Protein AF-A0A4W3HUD2-F1 (afdb_monomer_lite)

Sequence (203 aa):
MTPRERMRLRKLQSADEKAKKLKQLAEEKYQENHQRMQRLRYQHFEQVSVDVLHECKEQPTPSHMNQSQPVSLQDYQSLLQPEPKAKVNQDRLCMSEPAEHEIPEDPTAAEEYYYEDGFESCSDENVEIEESEEELVCTTFKTYEQDTDVEALVRCMEDVLESDSLDSDTVTAVAPAMPQGATDLNCTMAQTKMKRMRENISA

Secondary structure (DSSP, 8-state):
--HHHHHHHHHHHHHHHHHHHHHHHHHHHHHHHHHHHHHHHHHHHHHHHHHHHHHTTS--S-S-----PPPPTHHHHTTS-----------S-------S-PPPSSHHHHHHHHHHTT--------------TTGGGTSS---TTHHHHHHHHHHHHHHHHHHHHSSSS-----------------THHHHHHHHHHHHTT--

Foldseek 3Di:
DDPVVVVVVVVVVVVVVVVVVVVVVVVVVVVVVVVVVVVVVVVVVVVVVVVVVVVVVPDDDDDDDPPPDDDDPVVVVVVPDDDDDDDDDDDDDPPDDPDPPDQDPDPVSNVVSVVVVPPPPPPPPDPPPPPDVVCVVVVPPPCVCVVVVVVVVVVVVVVVVVVVVPPPDDDDDDDDDDDPDPPPPPCVVVVVVVVVVVVVVVD

Structure (mmCIF, N/CA/C/O backbone):
data_AF-A0A4W3HUD2-F1
#
_entry.id   AF-A0A4W3HUD2-F1
#
loop_
_atom_site.group_PDB
_atom_site.id
_atom_site.type_symbol
_atom_site.label_atom_id
_atom_site.label_alt_id
_atom_site.label_comp_id
_atom_site.label_asym_id
_atom_site.label_entity_id
_atom_site.label_seq_id
_atom_site.pdbx_PDB_ins_code
_atom_site.Cartn_x
_atom_site.Cartn_y
_atom_site.Cartn_z
_atom_site.occupancy
_atom_site.B_iso_or_equiv
_atom_site.auth_seq_id
_atom_site.auth_comp_id
_atom_site.auth_asym_id
_atom_site.auth_atom_id
_atom_site.pdbx_PDB_model_num
ATOM 1 N N . MET A 1 1 ? 30.549 1.106 -21.900 1.00 87.81 1 MET A N 1
ATOM 2 C CA . MET A 1 1 ? 29.092 0.880 -21.938 1.00 87.81 1 MET A CA 1
ATOM 3 C C . MET A 1 1 ? 28.481 1.423 -23.215 1.00 87.81 1 MET A C 1
ATOM 5 O O . MET A 1 1 ? 28.634 2.611 -23.501 1.00 87.81 1 MET A O 1
ATOM 9 N N . THR A 1 2 ? 27.769 0.580 -23.954 1.00 97.88 2 THR A N 1
ATOM 10 C CA . THR A 1 2 ? 27.038 0.949 -25.173 1.00 97.88 2 THR A CA 1
ATOM 11 C C . THR A 1 2 ? 25.749 1.726 -24.849 1.00 97.88 2 THR A C 1
ATOM 13 O O . THR A 1 2 ? 25.234 1.648 -23.729 1.00 97.88 2 THR A O 1
ATOM 16 N N . PRO A 1 3 ? 25.187 2.503 -25.797 1.00 98.44 3 PRO A N 1
ATOM 17 C CA . PRO A 1 3 ? 23.894 3.168 -25.600 1.00 98.44 3 PRO A CA 1
ATOM 18 C C . PRO A 1 3 ? 22.766 2.205 -25.198 1.00 98.44 3 PRO A C 1
ATOM 20 O O . PRO A 1 3 ? 21.959 2.532 -24.326 1.00 98.44 3 PRO A O 1
ATOM 23 N N . ARG A 1 4 ? 22.754 0.998 -25.775 1.00 97.88 4 ARG A N 1
ATOM 24 C CA . ARG A 1 4 ? 21.782 -0.058 -25.468 1.00 97.88 4 ARG A CA 1
ATOM 25 C C . ARG A 1 4 ? 21.929 -0.574 -24.036 1.00 97.88 4 ARG A C 1
ATOM 27 O O . ARG A 1 4 ? 20.930 -0.685 -23.331 1.00 97.88 4 ARG A O 1
ATOM 34 N N . GLU A 1 5 ? 23.157 -0.812 -23.576 1.00 98.44 5 GLU A N 1
ATOM 35 C CA . GLU A 1 5 ? 23.430 -1.191 -22.180 1.00 98.44 5 GLU A CA 1
ATOM 36 C C . GLU A 1 5 ? 22.961 -0.114 -21.197 1.00 98.44 5 GLU A C 1
ATOM 38 O O . GLU A 1 5 ? 22.291 -0.424 -20.214 1.00 98.44 5 GLU A O 1
ATOM 43 N N . ARG A 1 6 ? 23.224 1.167 -21.494 1.00 98.31 6 ARG A N 1
ATOM 44 C CA . ARG A 1 6 ? 22.756 2.284 -20.653 1.00 98.31 6 ARG A CA 1
ATOM 45 C C . ARG A 1 6 ? 21.236 2.362 -20.572 1.00 98.31 6 ARG A C 1
ATOM 47 O O . ARG A 1 6 ? 20.702 2.720 -19.525 1.00 98.31 6 ARG A O 1
ATOM 54 N N . MET A 1 7 ? 20.540 2.086 -21.673 1.00 98.56 7 MET A N 1
ATOM 55 C CA . MET A 1 7 ? 19.078 2.047 -21.686 1.00 98.56 7 MET A CA 1
ATOM 56 C C . MET A 1 7 ? 18.560 0.874 -20.848 1.00 98.56 7 MET A C 1
ATOM 58 O O . MET A 1 7 ? 17.676 1.069 -20.018 1.00 98.56 7 MET A O 1
ATOM 62 N N . ARG A 1 8 ? 19.141 -0.320 -21.022 1.00 98.44 8 ARG A N 1
ATOM 63 C CA . ARG A 1 8 ? 18.768 -1.514 -20.253 1.00 98.44 8 ARG A CA 1
ATOM 64 C C . ARG A 1 8 ? 18.956 -1.296 -18.754 1.00 98.44 8 ARG A C 1
ATOM 66 O O . ARG A 1 8 ? 18.045 -1.597 -17.994 1.00 98.44 8 ARG A O 1
ATOM 73 N N . LEU A 1 9 ? 20.088 -0.726 -18.339 1.00 98.50 9 LEU A N 1
ATOM 74 C CA . LEU A 1 9 ? 20.346 -0.444 -16.926 1.00 98.50 9 LEU A CA 1
ATOM 75 C C . LEU A 1 9 ? 19.359 0.561 -16.337 1.00 98.50 9 LEU A C 1
ATOM 77 O O . LEU A 1 9 ? 18.867 0.328 -15.244 1.00 98.50 9 LEU A O 1
ATOM 81 N N . ARG A 1 10 ? 19.002 1.630 -17.058 1.00 98.56 10 ARG A N 1
ATOM 82 C CA . ARG A 1 10 ? 17.984 2.578 -16.574 1.00 98.56 10 ARG A CA 1
ATOM 83 C C . ARG A 1 10 ? 16.616 1.927 -16.388 1.00 98.56 10 ARG A C 1
ATOM 85 O O . ARG A 1 10 ? 15.950 2.206 -15.394 1.00 98.56 10 ARG A O 1
ATOM 92 N N . LYS A 1 11 ? 16.204 1.062 -17.322 1.00 98.69 11 LYS A N 1
ATOM 93 C CA . LYS A 1 11 ? 14.953 0.297 -17.201 1.00 98.69 11 LYS A CA 1
ATOM 94 C C . LYS A 1 11 ? 14.994 -0.630 -15.988 1.00 98.69 11 LYS A C 1
ATOM 96 O O . LYS A 1 11 ? 14.059 -0.616 -15.197 1.00 98.69 11 LYS A O 1
ATOM 101 N N . LEU A 1 12 ? 16.098 -1.360 -15.824 1.00 98.50 12 LEU A N 1
ATOM 102 C CA . LEU A 1 12 ? 16.312 -2.247 -14.683 1.00 98.50 12 LEU A CA 1
ATOM 103 C C . LEU A 1 12 ? 16.244 -1.477 -13.359 1.00 98.50 12 LEU A C 1
ATOM 105 O O . LEU A 1 12 ? 15.424 -1.799 -12.515 1.00 98.50 12 LEU A O 1
ATOM 109 N N . GLN A 1 13 ? 16.999 -0.385 -13.231 1.00 98.44 13 GLN A N 1
ATOM 110 C CA . GLN A 1 13 ? 16.994 0.458 -12.032 1.00 98.44 13 GLN A CA 1
ATOM 111 C C . GLN A 1 13 ? 15.605 1.028 -11.728 1.00 98.44 13 GLN A C 1
ATOM 113 O O . GLN A 1 13 ? 15.188 1.066 -10.579 1.00 98.44 13 GLN A O 1
ATOM 118 N N . SER A 1 14 ? 14.864 1.451 -12.754 1.00 98.62 14 SER A N 1
ATOM 119 C CA . SER A 1 14 ? 13.505 1.974 -12.566 1.00 98.62 14 SER A CA 1
ATOM 120 C C . SER A 1 14 ? 12.543 0.894 -12.058 1.00 98.62 14 SER A C 1
ATOM 122 O O . SER A 1 14 ? 11.693 1.179 -11.214 1.00 98.62 14 SER A O 1
ATOM 124 N N . ALA A 1 15 ? 12.686 -0.341 -12.546 1.00 98.69 15 ALA A N 1
ATOM 125 C CA . ALA A 1 15 ? 11.923 -1.485 -12.061 1.00 98.69 15 ALA A CA 1
ATOM 126 C C . ALA A 1 15 ? 12.302 -1.840 -10.616 1.00 98.69 15 ALA A C 1
ATOM 128 O O . ALA A 1 15 ? 11.412 -1.986 -9.779 1.00 98.69 15 ALA A O 1
ATOM 129 N N . ASP A 1 16 ? 13.598 -1.889 -10.305 1.00 98.75 16 ASP A N 1
ATOM 130 C CA . ASP A 1 16 ? 14.110 -2.201 -8.968 1.00 98.75 16 ASP A CA 1
ATOM 131 C C . ASP A 1 16 ? 13.632 -1.180 -7.926 1.00 98.75 16 ASP A C 1
ATOM 133 O O . ASP A 1 16 ? 13.146 -1.552 -6.857 1.00 98.75 16 ASP A O 1
ATOM 137 N N . GLU A 1 17 ? 13.687 0.115 -8.248 1.00 98.75 17 GLU A N 1
ATOM 138 C CA . GLU A 1 17 ? 13.194 1.175 -7.363 1.00 98.75 17 GLU A CA 1
ATOM 139 C C . GLU A 1 17 ? 11.676 1.086 -7.153 1.00 98.75 17 GLU A C 1
ATOM 141 O O . GLU A 1 17 ? 11.188 1.265 -6.034 1.00 98.75 17 GLU A O 1
ATOM 146 N N . LYS A 1 18 ? 10.906 0.765 -8.202 1.00 98.69 18 LYS A N 1
ATOM 147 C CA . LYS A 1 18 ? 9.456 0.548 -8.075 1.00 98.69 18 LYS A CA 1
ATO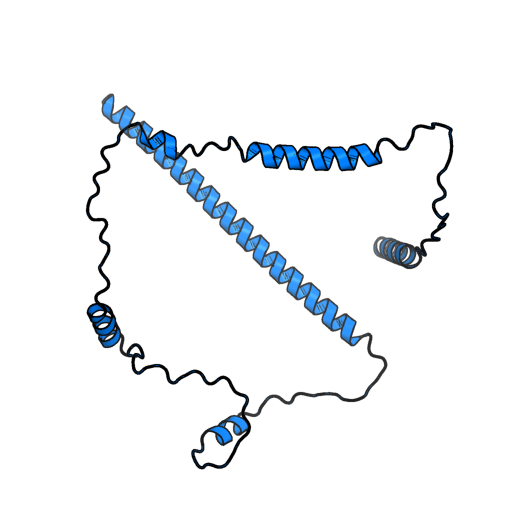M 148 C C . LYS A 1 18 ? 9.157 -0.664 -7.191 1.00 98.69 18 LYS A C 1
ATOM 150 O O . LYS A 1 18 ? 8.327 -0.562 -6.290 1.00 98.69 18 LYS A O 1
ATOM 155 N N . ALA A 1 19 ? 9.855 -1.778 -7.403 1.00 98.75 19 ALA A N 1
ATOM 156 C CA . ALA A 1 19 ? 9.706 -2.989 -6.602 1.00 98.75 19 ALA A CA 1
ATOM 157 C C . ALA A 1 19 ? 10.053 -2.736 -5.129 1.00 98.75 19 ALA A C 1
ATOM 159 O O . ALA A 1 19 ? 9.313 -3.145 -4.235 1.00 98.75 19 ALA A O 1
ATOM 160 N N . LYS A 1 20 ? 11.130 -1.989 -4.862 1.00 98.75 20 LYS A N 1
ATOM 161 C CA . LYS A 1 20 ? 11.534 -1.603 -3.506 1.00 98.75 20 LYS A CA 1
ATOM 162 C C . LYS A 1 20 ? 10.472 -0.755 -2.806 1.00 98.75 20 LYS A C 1
ATOM 164 O O . LYS A 1 20 ? 10.146 -1.037 -1.655 1.00 98.75 20 LYS A O 1
ATOM 169 N N . LYS A 1 21 ? 9.901 0.240 -3.495 1.00 98.75 21 LYS A N 1
ATOM 170 C CA . LYS A 1 21 ? 8.814 1.077 -2.954 1.00 98.75 21 LYS A CA 1
ATOM 171 C C . LYS A 1 21 ? 7.566 0.259 -2.633 1.00 98.75 21 LYS A C 1
ATOM 173 O O . LYS A 1 21 ? 7.007 0.412 -1.554 1.00 98.75 21 LYS A O 1
ATOM 178 N N . LEU A 1 22 ? 7.158 -0.630 -3.540 1.00 98.81 22 LEU A N 1
ATOM 179 C CA . LEU A 1 22 ? 6.004 -1.506 -3.322 1.00 98.81 22 LEU A CA 1
ATOM 180 C C . LEU A 1 22 ? 6.227 -2.452 -2.141 1.00 98.81 22 LEU A C 1
ATOM 182 O O . LEU A 1 22 ? 5.346 -2.589 -1.298 1.00 98.81 22 LEU A O 1
ATOM 186 N N . LYS A 1 23 ? 7.419 -3.046 -2.035 1.00 98.69 23 LYS A N 1
ATOM 187 C CA . LYS A 1 23 ? 7.789 -3.890 -0.895 1.00 98.69 23 LYS A CA 1
ATOM 188 C C . LYS A 1 23 ? 7.709 -3.123 0.425 1.00 98.69 23 LYS A C 1
ATOM 190 O O . LYS A 1 23 ? 7.161 -3.639 1.391 1.00 98.69 23 LYS A O 1
ATOM 195 N N . GLN A 1 24 ? 8.241 -1.902 0.464 1.00 98.75 24 GLN A N 1
ATOM 196 C CA . GLN A 1 24 ? 8.192 -1.065 1.661 1.00 98.75 24 GLN A CA 1
ATOM 197 C C . GLN A 1 24 ? 6.751 -0.714 2.049 1.00 98.75 24 GLN A C 1
ATOM 199 O O . GLN A 1 24 ? 6.397 -0.833 3.216 1.00 98.75 24 GLN A O 1
ATOM 204 N N . LEU A 1 25 ? 5.917 -0.344 1.074 1.00 98.69 25 LEU A N 1
ATOM 205 C CA . LEU A 1 25 ? 4.509 -0.027 1.309 1.00 98.69 25 LEU A CA 1
ATOM 206 C C . LEU A 1 25 ? 3.724 -1.240 1.826 1.00 98.69 25 LEU A C 1
ATOM 208 O O . LEU A 1 25 ? 2.913 -1.105 2.738 1.00 98.69 25 LEU A O 1
ATOM 212 N N . ALA A 1 26 ? 3.967 -2.421 1.255 1.00 98.75 26 ALA A N 1
ATOM 213 C CA . ALA A 1 26 ? 3.330 -3.656 1.695 1.00 98.75 26 ALA A CA 1
ATOM 214 C C . ALA A 1 26 ? 3.691 -3.986 3.151 1.00 98.75 26 ALA A C 1
ATOM 216 O O . ALA A 1 26 ? 2.804 -4.281 3.949 1.00 98.75 26 ALA A O 1
ATOM 217 N N . GLU A 1 27 ? 4.973 -3.874 3.508 1.00 98.69 27 GLU A N 1
ATOM 218 C CA . GLU A 1 27 ? 5.448 -4.091 4.877 1.00 98.69 27 GLU A CA 1
ATOM 219 C C . GLU A 1 27 ? 4.839 -3.074 5.855 1.00 98.69 27 GLU A C 1
ATOM 221 O O . GLU A 1 27 ? 4.318 -3.455 6.900 1.00 98.69 27 GLU A O 1
ATOM 226 N N . GLU A 1 28 ? 4.831 -1.786 5.500 1.00 98.56 28 GLU A N 1
ATOM 227 C CA . GLU A 1 28 ? 4.239 -0.729 6.326 1.00 98.56 28 GLU A CA 1
ATOM 228 C C . GLU A 1 28 ? 2.747 -0.981 6.573 1.00 98.56 28 GLU A C 1
ATOM 230 O O . GLU A 1 28 ? 2.291 -0.949 7.717 1.00 98.56 28 GLU A O 1
ATOM 235 N N . LYS A 1 29 ? 1.987 -1.307 5.521 1.00 98.75 29 LYS A N 1
ATOM 236 C CA . LYS A 1 29 ? 0.550 -1.587 5.634 1.00 98.75 29 LYS A CA 1
ATOM 237 C C . LYS A 1 29 ? 0.261 -2.850 6.428 1.00 98.75 29 LYS A C 1
ATOM 239 O O . LYS A 1 29 ? -0.694 -2.870 7.206 1.00 98.75 2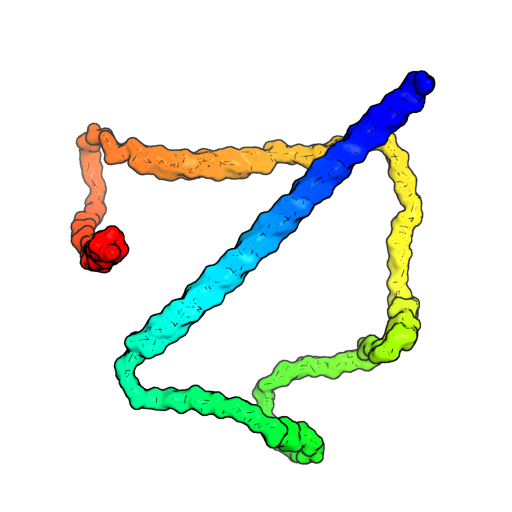9 LYS A O 1
ATOM 244 N N . TYR A 1 30 ? 1.085 -3.880 6.268 1.00 98.69 30 TYR A N 1
ATOM 245 C CA . TYR A 1 30 ? 0.989 -5.091 7.071 1.00 98.69 30 TYR A CA 1
ATOM 246 C C . TYR A 1 30 ? 1.205 -4.787 8.558 1.00 98.69 30 TYR A C 1
ATOM 248 O O . TYR A 1 30 ? 0.377 -5.159 9.391 1.00 98.69 30 TYR A O 1
ATOM 256 N N . GLN A 1 31 ? 2.264 -4.049 8.896 1.00 98.62 31 GLN A N 1
ATOM 257 C CA . GLN A 1 31 ? 2.566 -3.672 10.277 1.00 98.62 31 GLN A CA 1
ATOM 258 C C . GLN A 1 31 ? 1.485 -2.768 10.879 1.00 98.62 31 GLN A C 1
ATOM 260 O O . GLN A 1 31 ? 1.059 -2.995 12.013 1.00 98.62 31 GLN A O 1
ATOM 265 N N . GLU A 1 32 ? 1.002 -1.777 10.127 1.00 98.44 32 GLU A N 1
ATOM 266 C CA . GLU A 1 32 ? -0.090 -0.890 10.539 1.00 98.44 32 GLU A CA 1
ATOM 267 C C . GLU A 1 32 ? -1.360 -1.693 10.850 1.00 98.44 32 GLU A C 1
ATOM 269 O O . GLU A 1 32 ? -1.961 -1.531 11.917 1.00 98.44 32 GLU A O 1
ATOM 274 N N . ASN A 1 33 ? -1.746 -2.602 9.950 1.00 98.31 33 ASN A N 1
ATOM 275 C CA . ASN A 1 33 ? -2.920 -3.451 10.121 1.00 98.31 33 ASN A CA 1
ATOM 276 C C . ASN A 1 33 ? -2.765 -4.393 11.319 1.00 98.31 33 ASN A C 1
ATOM 278 O O . ASN A 1 33 ? -3.661 -4.460 12.161 1.00 98.31 33 ASN A O 1
ATOM 282 N N . HIS A 1 34 ? -1.613 -5.054 11.441 1.00 98.25 34 HIS A N 1
ATOM 283 C CA . HIS A 1 34 ? -1.319 -5.948 12.554 1.00 98.25 34 HIS A CA 1
ATOM 284 C C . HIS A 1 34 ? -1.424 -5.213 13.894 1.00 98.25 34 HIS A C 1
ATOM 286 O O . HIS A 1 34 ? -2.120 -5.670 14.799 1.00 98.25 34 HIS A O 1
ATOM 292 N N . GLN A 1 35 ? -0.813 -4.032 14.015 1.00 98.12 35 GLN A N 1
ATOM 293 C CA . GLN A 1 35 ? -0.914 -3.220 15.228 1.00 98.12 35 GLN A CA 1
ATOM 294 C C . GLN A 1 35 ? -2.345 -2.751 15.494 1.00 98.12 35 GLN A C 1
ATOM 296 O O . GLN A 1 35 ? -2.791 -2.779 16.640 1.00 98.12 35 GLN A O 1
ATOM 301 N N . ARG A 1 36 ? -3.085 -2.327 14.462 1.00 97.75 36 ARG A N 1
ATOM 302 C CA . ARG A 1 36 ? -4.496 -1.940 14.597 1.00 97.75 36 ARG A CA 1
ATOM 303 C C . ARG A 1 36 ? -5.332 -3.106 15.119 1.00 97.75 36 ARG A C 1
ATOM 305 O O . ARG A 1 36 ? -6.101 -2.923 16.057 1.00 97.75 36 ARG A O 1
ATOM 312 N N . MET A 1 37 ? -5.150 -4.296 14.556 1.00 97.50 37 MET A N 1
ATOM 313 C CA . MET A 1 37 ? -5.834 -5.514 14.981 1.00 97.50 37 MET A CA 1
ATOM 314 C C . MET A 1 37 ? -5.488 -5.868 16.427 1.00 97.50 37 MET A C 1
ATOM 316 O O . MET A 1 37 ? -6.370 -6.159 17.230 1.00 97.50 37 MET A O 1
ATOM 320 N N . GLN A 1 38 ? -4.206 -5.792 16.778 1.00 96.75 38 GLN A N 1
ATOM 321 C CA . GLN A 1 38 ? -3.734 -6.059 18.128 1.00 96.75 38 GLN A CA 1
ATOM 322 C C . GLN A 1 38 ? -4.353 -5.077 19.135 1.00 96.75 38 GLN A C 1
ATOM 324 O O . GLN A 1 38 ? -4.881 -5.505 20.157 1.00 96.75 38 GLN A O 1
ATOM 329 N N . ARG A 1 39 ? -4.375 -3.774 18.818 1.00 96.19 39 ARG A N 1
ATOM 330 C CA . ARG A 1 39 ? -5.012 -2.738 19.648 1.00 96.19 39 ARG A CA 1
ATOM 331 C C . ARG A 1 39 ? -6.505 -2.985 19.837 1.00 96.19 39 ARG A C 1
ATOM 333 O O . ARG A 1 39 ? -6.977 -2.909 20.963 1.00 96.19 39 ARG A O 1
ATOM 340 N N . LEU A 1 40 ? -7.229 -3.319 18.769 1.00 95.44 40 LEU A N 1
ATOM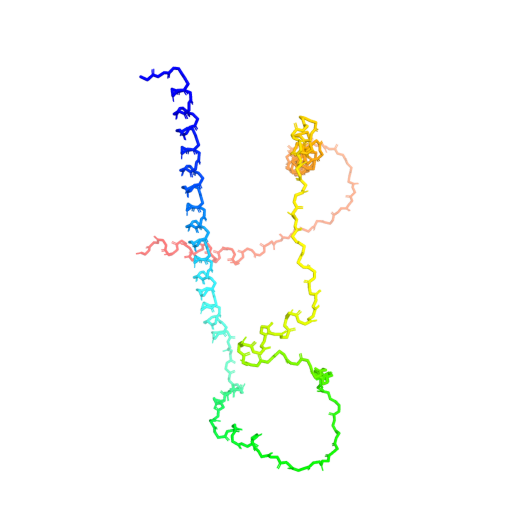 341 C CA . LEU A 1 40 ? -8.659 -3.632 18.853 1.00 95.44 40 LEU A CA 1
ATOM 342 C C . LEU A 1 40 ? -8.918 -4.851 19.741 1.00 95.44 40 LEU A C 1
ATOM 344 O O . LEU A 1 40 ? -9.823 -4.819 20.569 1.00 95.44 40 LEU A O 1
ATOM 348 N N . ARG A 1 41 ? -8.097 -5.902 19.621 1.00 95.12 41 ARG A N 1
ATOM 349 C CA . ARG A 1 41 ? -8.191 -7.080 20.495 1.00 95.12 41 ARG A CA 1
ATOM 350 C C . ARG A 1 41 ? -7.935 -6.724 21.958 1.00 95.12 41 ARG A C 1
ATOM 352 O O . ARG A 1 41 ? -8.682 -7.181 22.816 1.00 95.12 41 ARG A O 1
ATOM 359 N N . TYR A 1 42 ? -6.926 -5.899 22.243 1.00 92.94 42 TYR A N 1
ATOM 360 C CA . TYR A 1 42 ? -6.654 -5.443 23.610 1.00 92.94 42 TYR A CA 1
ATOM 361 C C . TYR A 1 42 ? -7.789 -4.591 24.172 1.00 92.94 42 TYR A C 1
ATOM 363 O O . TYR A 1 42 ? -8.239 -4.864 25.277 1.00 92.94 42 TYR A O 1
ATOM 371 N N . GLN A 1 43 ? -8.291 -3.618 23.408 1.00 92.19 43 GLN A N 1
ATOM 372 C CA . GLN A 1 43 ? -9.401 -2.770 23.838 1.00 92.19 43 GLN A CA 1
ATOM 373 C C . GLN A 1 43 ? -10.673 -3.587 24.081 1.00 92.19 43 GLN A C 1
ATOM 375 O O . GLN A 1 43 ? -11.362 -3.359 25.069 1.00 92.19 43 GLN A O 1
ATOM 380 N N . HIS A 1 44 ? 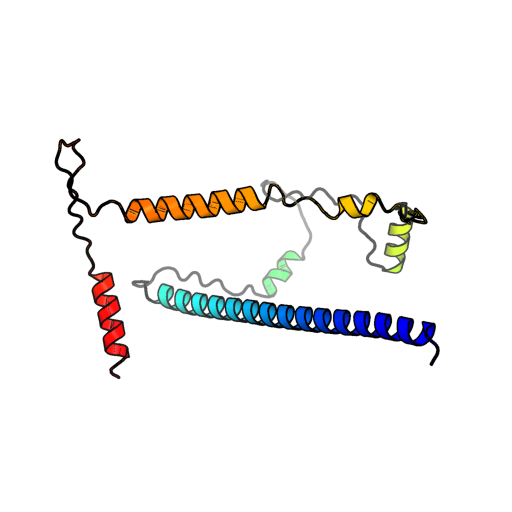-10.973 -4.554 23.211 1.00 90.56 44 HIS A N 1
ATOM 381 C CA . HIS A 1 44 ? -12.120 -5.436 23.395 1.00 90.56 44 HIS A CA 1
ATOM 382 C C . HIS A 1 44 ? -11.975 -6.282 24.663 1.00 90.56 44 HIS A C 1
ATOM 384 O O . HIS A 1 44 ? -12.913 -6.372 25.447 1.00 90.56 44 HIS A O 1
ATOM 390 N N . PHE A 1 45 ? -10.792 -6.854 24.907 1.00 85.19 45 PHE A N 1
ATOM 391 C CA . PHE A 1 45 ? -10.537 -7.622 26.125 1.00 85.19 45 PHE A CA 1
ATOM 392 C C . PHE A 1 45 ? -10.620 -6.754 27.389 1.00 85.19 45 PHE A C 1
ATOM 394 O O . PHE A 1 45 ? -11.195 -7.173 28.390 1.00 85.19 45 PHE A O 1
ATOM 401 N N . GLU A 1 46 ? -10.091 -5.530 27.338 1.00 83.06 46 GLU A N 1
ATOM 402 C CA . GLU A 1 46 ? -10.185 -4.565 28.432 1.00 83.06 46 GLU A CA 1
ATOM 403 C C . GLU A 1 46 ? -11.647 -4.185 28.712 1.00 83.06 46 GLU A C 1
ATOM 405 O O . GLU A 1 46 ? -12.081 -4.269 29.859 1.00 83.06 46 GLU A O 1
ATOM 410 N N . GLN A 1 47 ? -12.436 -3.873 27.679 1.00 80.12 47 GLN A N 1
ATOM 411 C CA . GLN A 1 47 ? -13.869 -3.582 27.808 1.00 80.12 47 GLN A CA 1
ATOM 412 C C . GLN A 1 47 ? -14.642 -4.762 28.397 1.00 80.12 47 GLN A C 1
ATOM 414 O O . GLN A 1 47 ? -15.300 -4.590 29.416 1.00 80.12 47 GLN A O 1
ATOM 419 N N . VAL A 1 48 ? -14.475 -5.973 27.854 1.00 81.19 48 VAL A N 1
ATOM 420 C CA . VAL A 1 48 ? -15.121 -7.183 28.392 1.00 81.19 48 VAL A CA 1
ATOM 421 C C . VAL A 1 48 ? -14.747 -7.397 29.861 1.00 81.19 48 VAL A C 1
ATOM 423 O O . VAL A 1 48 ? -15.609 -7.710 30.678 1.00 81.19 48 VAL A O 1
ATOM 426 N N . SER A 1 49 ? -13.482 -7.185 30.238 1.00 75.88 49 SER A N 1
ATOM 427 C CA . SER A 1 49 ? -13.058 -7.320 31.636 1.00 75.88 49 SER A CA 1
ATOM 428 C C . SER A 1 49 ? -13.708 -6.283 32.563 1.00 75.88 49 SER A C 1
ATOM 430 O O . SER A 1 49 ? -14.062 -6.609 33.695 1.00 75.88 49 SER A O 1
ATOM 432 N N . VAL A 1 50 ? -13.908 -5.048 32.094 1.00 72.75 50 VAL A N 1
ATOM 433 C CA . VAL A 1 50 ? -14.554 -3.972 32.862 1.00 72.75 50 VAL A CA 1
ATOM 434 C C . VAL A 1 50 ? -16.065 -4.183 32.960 1.00 72.75 50 VAL A C 1
ATOM 436 O O . VAL A 1 50 ? -16.631 -3.939 34.030 1.00 72.75 50 VAL A O 1
ATOM 439 N N . ASP A 1 51 ? -16.695 -4.661 31.889 1.00 74.25 51 ASP A N 1
ATOM 440 C CA . ASP A 1 51 ? -18.131 -4.935 31.820 1.00 74.25 51 ASP A CA 1
ATOM 441 C C . ASP A 1 51 ? -18.506 -6.097 32.750 1.00 74.25 51 ASP A C 1
ATOM 443 O O . ASP A 1 51 ? -19.385 -5.940 33.597 1.00 74.25 51 ASP A O 1
ATOM 447 N N . VAL A 1 52 ? -17.748 -7.204 32.735 1.00 72.44 52 VAL A N 1
ATOM 448 C CA . VAL A 1 52 ? -17.941 -8.332 33.673 1.00 72.44 52 VAL A CA 1
ATOM 449 C C . VAL A 1 52 ? -17.818 -7.880 35.138 1.00 72.44 52 VAL A C 1
ATOM 451 O O . VAL A 1 52 ? -18.564 -8.337 36.007 1.00 72.44 52 VAL A O 1
ATOM 454 N N . LEU A 1 53 ? -16.902 -6.952 35.441 1.00 70.62 53 LEU A N 1
ATOM 455 C CA . LEU A 1 53 ? -16.737 -6.406 36.794 1.00 70.62 53 LEU A CA 1
ATOM 456 C C . LEU A 1 53 ? -17.855 -5.430 37.200 1.00 70.62 53 LEU A C 1
ATOM 458 O O . LEU A 1 53 ? -18.108 -5.288 38.400 1.00 70.62 53 LEU A O 1
ATOM 462 N N . HIS A 1 54 ? -18.502 -4.750 36.247 1.00 67.38 54 HIS A N 1
ATOM 463 C CA . HIS A 1 54 ? -19.674 -3.904 36.503 1.00 67.38 54 HIS A CA 1
ATOM 464 C C . HIS A 1 54 ? -20.937 -4.739 36.710 1.00 67.38 54 HIS A C 1
ATOM 466 O O . HIS A 1 54 ? -21.634 -4.526 37.701 1.00 67.38 54 HIS A O 1
ATOM 472 N N . GLU A 1 55 ? -21.180 -5.745 35.867 1.00 61.06 55 GLU A N 1
ATOM 473 C CA . GLU A 1 55 ? -22.316 -6.665 36.017 1.00 61.06 55 GLU A CA 1
ATOM 474 C C . GLU A 1 55 ? -22.270 -7.419 37.357 1.00 61.06 55 GLU A C 1
ATOM 476 O O . GLU A 1 55 ? -23.299 -7.614 38.004 1.00 61.06 55 GLU A O 1
ATOM 481 N N . CYS A 1 56 ? -21.073 -7.756 37.856 1.00 57.72 56 CYS A N 1
ATOM 482 C CA . CYS A 1 56 ? -20.913 -8.349 39.188 1.00 57.72 56 CYS A CA 1
ATOM 483 C C . CYS A 1 56 ? -21.268 -7.400 40.350 1.00 57.72 56 CYS A C 1
ATOM 485 O O . CYS A 1 56 ? -21.526 -7.870 41.458 1.00 57.72 56 CYS A O 1
ATOM 487 N N . LYS A 1 57 ? -21.250 -6.076 40.148 1.00 56.81 57 LYS A N 1
ATOM 488 C CA . LYS A 1 57 ? -21.494 -5.081 41.211 1.00 56.81 57 LYS A CA 1
ATOM 489 C C . LYS A 1 57 ? -22.940 -4.599 41.279 1.00 56.81 57 LYS A C 1
ATOM 491 O O . LYS A 1 57 ? -23.332 -4.063 42.312 1.00 56.81 57 LYS A O 1
ATOM 496 N N . GLU A 1 58 ? -23.728 -4.808 40.229 1.00 55.09 58 GLU A N 1
ATOM 497 C CA . GLU A 1 58 ? -25.128 -4.371 40.165 1.00 55.09 58 GLU A CA 1
ATOM 498 C C . GLU A 1 58 ? -26.145 -5.448 40.590 1.00 55.09 58 GLU A C 1
ATOM 500 O O . GLU A 1 58 ? -27.348 -5.235 40.473 1.00 55.09 58 GLU A O 1
ATOM 505 N N . GLN A 1 59 ? -25.710 -6.577 41.167 1.00 49.59 59 GLN A N 1
ATOM 506 C CA . GLN A 1 59 ? -26.630 -7.542 41.786 1.00 49.59 59 GLN A CA 1
ATOM 507 C C . GLN A 1 59 ? -26.925 -7.226 43.268 1.00 49.59 59 GLN A C 1
ATOM 509 O O . GLN A 1 59 ? -26.047 -7.391 44.121 1.00 49.59 59 GLN A O 1
ATOM 514 N N . PRO A 1 60 ? -28.177 -6.894 43.642 1.00 44.78 60 PRO A N 1
ATOM 515 C CA . PRO A 1 60 ? -28.613 -6.915 45.033 1.00 44.78 60 PRO A CA 1
ATOM 516 C C . PRO A 1 60 ? -29.001 -8.342 45.486 1.00 44.78 60 PRO A C 1
ATOM 518 O O . PRO A 1 60 ? -30.176 -8.666 45.574 1.00 44.78 60 PRO A O 1
ATOM 521 N N . THR A 1 61 ? -28.015 -9.155 45.895 1.00 43.97 61 THR A N 1
ATOM 522 C CA . THR A 1 61 ? -28.143 -10.331 46.811 1.00 43.97 61 THR A CA 1
ATOM 523 C C . THR A 1 61 ? -29.067 -11.509 46.358 1.00 43.97 61 THR A C 1
ATOM 525 O O . THR A 1 61 ? -29.736 -11.418 45.336 1.00 43.97 61 THR A O 1
ATOM 528 N N . PRO A 1 62 ? -29.017 -12.716 46.971 1.00 56.62 62 PRO A N 1
ATOM 529 C CA . PRO A 1 62 ? -28.583 -13.924 46.272 1.00 56.62 62 PRO A CA 1
ATOM 530 C C . PRO A 1 62 ? -29.702 -14.969 46.135 1.00 56.62 62 PRO A C 1
ATOM 532 O O . PRO A 1 62 ? -30.234 -15.453 47.131 1.00 56.62 62 PRO A O 1
ATOM 535 N N . SER A 1 63 ? -30.001 -15.439 44.927 1.00 48.78 63 SER A N 1
ATOM 536 C CA . SER A 1 63 ? -30.597 -16.772 44.786 1.00 48.78 63 SER A CA 1
ATOM 537 C C . SER A 1 63 ? -30.309 -17.353 43.409 1.00 48.78 63 SER A C 1
ATOM 539 O O . SER A 1 63 ? -30.466 -16.689 42.392 1.00 48.78 63 SER A O 1
ATOM 541 N N . HIS A 1 64 ? -29.881 -18.611 43.422 1.00 49.84 64 HIS A N 1
ATOM 542 C CA . HIS A 1 64 ? -29.568 -19.452 42.273 1.00 49.84 64 HIS A CA 1
ATOM 543 C C . HIS A 1 64 ? -28.241 -19.169 41.556 1.00 49.84 64 HIS A C 1
ATOM 545 O O . HIS A 1 64 ? -28.167 -18.788 40.390 1.00 49.84 64 HIS A O 1
ATOM 551 N N . MET A 1 65 ? -27.157 -19.482 42.267 1.00 44.25 65 MET A N 1
ATOM 552 C CA . MET A 1 65 ? -25.909 -19.887 41.632 1.00 44.25 65 MET A CA 1
ATOM 553 C C . MET A 1 65 ? -26.196 -21.081 40.706 1.00 44.25 65 MET A C 1
ATOM 555 O O . MET A 1 65 ? -26.292 -22.213 41.172 1.00 44.25 65 MET A O 1
ATOM 559 N N . ASN A 1 66 ? -26.306 -20.860 39.398 1.00 52.38 66 ASN A N 1
ATOM 560 C CA . ASN A 1 66 ? -26.039 -21.928 38.440 1.00 52.38 66 ASN A CA 1
ATOM 561 C C . ASN A 1 66 ? -24.518 -22.076 38.360 1.00 52.38 66 ASN A C 1
ATOM 563 O O . ASN A 1 66 ? -23.873 -21.569 37.447 1.00 52.38 66 ASN A O 1
ATOM 567 N N . GLN A 1 67 ? -23.937 -22.718 39.376 1.00 47.16 67 GLN A N 1
ATOM 568 C CA . GLN A 1 67 ? -22.610 -23.300 39.243 1.00 47.16 67 GLN A CA 1
ATOM 569 C C . GLN A 1 67 ? -22.736 -24.433 38.229 1.00 47.16 67 GLN A C 1
ATOM 571 O O . GLN A 1 67 ? -23.096 -25.554 38.581 1.00 47.16 67 GLN A O 1
ATOM 576 N N . SER A 1 68 ? -22.479 -24.135 36.959 1.00 59.91 68 SER A N 1
ATOM 577 C CA . SER A 1 68 ? -22.199 -25.173 35.978 1.00 59.91 68 SER A CA 1
ATOM 578 C C . SER A 1 68 ? -20.921 -25.870 36.436 1.00 59.91 68 SER A C 1
ATOM 580 O O . SER A 1 68 ? -19.831 -25.302 36.348 1.00 59.91 68 SER A O 1
ATOM 582 N N . GLN A 1 69 ? -21.060 -27.062 37.017 1.00 60.25 69 GLN A N 1
ATOM 583 C CA . GLN A 1 69 ? -19.911 -27.900 37.333 1.00 60.25 69 GLN A CA 1
ATOM 584 C C . GLN A 1 69 ? -19.145 -28.202 36.036 1.00 60.25 69 GLN A C 1
ATOM 586 O O . GLN A 1 69 ? -19.775 -28.403 34.993 1.00 60.25 69 GLN A O 1
ATOM 591 N N . PRO A 1 70 ? -17.802 -28.236 36.066 1.00 58.78 70 PRO A N 1
ATOM 592 C CA . PRO A 1 70 ? -17.046 -28.750 34.938 1.00 58.78 70 PRO A CA 1
ATOM 593 C C . PRO A 1 70 ? -17.454 -30.209 34.715 1.00 58.78 70 PRO A C 1
ATOM 595 O O . PRO A 1 70 ? -17.426 -31.012 35.647 1.00 58.78 70 PRO A O 1
ATOM 598 N N . VAL A 1 71 ? -17.862 -30.521 33.484 1.00 54.62 71 VAL A N 1
ATOM 599 C CA . VAL A 1 71 ? -18.206 -31.879 33.046 1.00 54.62 71 VAL A CA 1
ATOM 600 C C . VAL A 1 71 ? -17.042 -32.806 33.395 1.00 54.62 71 VAL A C 1
ATOM 602 O O . VAL A 1 71 ? -15.894 -32.543 33.024 1.00 54.62 71 VAL A O 1
ATOM 605 N N . SER A 1 72 ? -17.331 -33.859 34.157 1.00 66.25 72 SER A N 1
ATOM 606 C CA . SER A 1 72 ? -16.329 -34.826 34.591 1.00 66.25 72 SER A CA 1
ATOM 607 C C . SER A 1 72 ? -15.984 -35.743 33.421 1.00 66.25 72 SER A C 1
ATOM 609 O O . SER A 1 72 ? -16.844 -36.125 32.634 1.00 66.25 72 SER A O 1
ATOM 611 N N . LEU A 1 73 ? -14.724 -36.171 33.321 1.00 55.75 73 LEU A N 1
ATOM 612 C CA . LEU A 1 73 ? -14.261 -37.130 32.306 1.00 55.75 73 LEU A CA 1
ATOM 613 C C . LEU A 1 73 ? -15.055 -38.457 32.302 1.00 55.75 73 LEU A C 1
ATOM 615 O O . LEU A 1 73 ? -15.062 -39.165 31.299 1.00 55.75 73 LEU A O 1
ATOM 619 N N . GLN A 1 74 ? -15.752 -38.779 33.395 1.00 56.12 74 GLN A N 1
ATOM 620 C CA . GLN A 1 74 ? -16.640 -39.944 33.503 1.00 56.12 74 GLN A CA 1
ATOM 621 C C . GLN A 1 74 ? -17.927 -39.817 32.674 1.00 56.12 74 GLN A C 1
ATOM 623 O O . GLN A 1 74 ? -18.492 -40.837 32.276 1.00 56.12 74 GLN A O 1
ATOM 628 N N . ASP A 1 75 ? -18.352 -38.597 32.340 1.00 55.78 75 ASP A N 1
ATOM 629 C CA . ASP A 1 75 ? -19.576 -38.359 31.568 1.00 55.78 75 ASP A CA 1
ATOM 630 C C . ASP A 1 75 ? -19.412 -38.799 30.099 1.00 55.78 75 ASP A C 1
ATOM 632 O O . ASP A 1 75 ? -20.374 -39.213 29.454 1.00 55.78 75 ASP A O 1
ATOM 636 N N . TYR A 1 76 ? -18.173 -38.832 29.591 1.00 57.16 76 TYR A N 1
ATOM 637 C CA . TYR A 1 76 ? -17.849 -39.327 28.248 1.00 57.16 76 TYR A CA 1
ATOM 638 C C . TYR A 1 76 ? -17.872 -40.858 28.141 1.00 57.16 76 TYR A C 1
ATOM 640 O O . TYR A 1 76 ? -18.170 -41.398 27.077 1.00 57.16 76 TYR A O 1
ATOM 648 N N . GLN A 1 77 ? -17.602 -41.581 29.235 1.00 55.06 77 GLN A N 1
ATOM 649 C CA . GLN A 1 77 ? -17.606 -43.050 29.231 1.00 55.06 77 GLN A CA 1
ATOM 650 C C . GLN A 1 77 ? -19.015 -43.642 29.113 1.00 55.06 77 GLN A C 1
ATOM 652 O O . GLN A 1 77 ? -19.166 -44.765 28.637 1.00 55.06 77 GLN A O 1
ATOM 657 N N . SER A 1 78 ? -20.046 -42.876 29.479 1.00 56.94 78 SER A N 1
ATOM 658 C CA . SER A 1 78 ? -21.445 -43.308 29.361 1.00 56.94 78 SER A CA 1
ATOM 659 C C . SER A 1 78 ? -22.004 -43.192 27.935 1.00 56.94 78 SER A C 1
ATOM 661 O O . SER A 1 78 ? -23.041 -43.780 27.648 1.00 56.94 78 SER A O 1
ATOM 663 N N . LEU A 1 79 ? -21.317 -42.485 27.025 1.00 54.41 79 LEU A N 1
ATOM 664 C CA . LEU A 1 79 ? -21.722 -42.327 25.618 1.00 54.41 79 LEU A CA 1
ATOM 665 C C . LEU A 1 79 ? -21.127 -43.392 24.676 1.00 54.41 79 LEU A C 1
ATOM 667 O O . LEU A 1 79 ? -21.486 -43.441 23.505 1.00 54.41 79 LEU A O 1
ATOM 671 N N . LEU A 1 80 ? -20.232 -44.248 25.179 1.00 48.84 80 LEU A N 1
ATOM 672 C CA . LEU A 1 80 ? -19.494 -45.259 24.406 1.00 48.84 80 LEU A CA 1
ATOM 673 C C . LEU A 1 80 ? -20.137 -46.660 24.418 1.00 48.84 80 LEU A C 1
ATOM 675 O O . LEU A 1 80 ? -19.546 -47.609 23.908 1.00 48.84 80 LEU A O 1
ATOM 679 N N . GLN A 1 81 ? -21.332 -46.813 24.993 1.00 43.50 81 GLN A N 1
ATOM 680 C CA . GLN A 1 81 ? -22.072 -48.080 25.000 1.00 43.50 81 GLN A CA 1
ATOM 681 C C . GLN A 1 81 ? -23.093 -48.119 23.850 1.00 43.50 81 GLN A C 1
ATOM 683 O O . GLN A 1 81 ? -23.998 -47.280 23.826 1.00 43.50 81 GLN A O 1
ATOM 688 N N . PRO A 1 82 ? -22.997 -49.076 22.910 1.00 52.06 82 PRO A N 1
ATOM 689 C CA . PRO A 1 82 ? -24.052 -49.317 21.939 1.00 52.06 82 PRO A CA 1
ATOM 690 C C . PRO A 1 82 ? -25.144 -50.231 22.527 1.00 52.06 82 PRO A C 1
ATOM 692 O O . PRO A 1 82 ? -24.826 -51.185 23.231 1.00 52.06 82 PRO A O 1
ATOM 695 N N . GLU A 1 83 ? -26.398 -49.950 22.131 1.00 42.06 83 GLU A N 1
ATOM 696 C CA . GLU A 1 83 ? -27.647 -50.757 22.218 1.00 42.06 83 GLU A CA 1
ATOM 697 C C . GLU A 1 83 ? -28.706 -50.310 23.262 1.00 42.06 83 GLU A C 1
ATOM 699 O O . GLU A 1 83 ? -28.364 -49.826 24.338 1.00 42.06 83 GLU A O 1
ATOM 704 N N . PRO A 1 84 ? -30.015 -50.601 23.059 1.00 44.94 84 PRO A N 1
ATOM 705 C CA . PRO A 1 84 ? -30.798 -50.544 21.822 1.00 44.94 84 PRO A CA 1
ATOM 706 C C . PRO A 1 84 ? -32.141 -49.784 21.961 1.00 44.94 84 PRO A C 1
ATOM 708 O O . PRO A 1 84 ? -32.764 -49.703 23.015 1.00 44.94 84 PRO A O 1
ATOM 711 N N . LYS A 1 85 ? -32.600 -49.278 20.811 1.00 48.84 85 LYS A N 1
ATOM 712 C CA . LYS A 1 85 ? -33.971 -48.925 20.380 1.00 48.84 85 LYS A CA 1
ATOM 713 C C . LYS A 1 85 ? -35.091 -48.860 21.440 1.00 48.84 85 LYS A C 1
ATOM 715 O O . LYS A 1 85 ? -35.618 -49.892 21.834 1.00 48.84 85 LYS A O 1
ATOM 720 N N . ALA A 1 86 ? -35.654 -47.661 21.640 1.00 37.88 86 ALA A N 1
ATOM 721 C CA . ALA A 1 86 ? -37.086 -47.409 21.403 1.00 37.88 86 ALA A CA 1
ATOM 722 C C . ALA A 1 86 ? -37.480 -45.923 21.544 1.00 37.88 86 ALA A C 1
ATOM 724 O O . ALA A 1 86 ? -37.398 -45.334 22.611 1.00 37.88 86 ALA A O 1
ATOM 725 N N . LYS A 1 87 ? -38.051 -45.419 20.444 1.00 40.78 87 LYS A N 1
ATOM 726 C CA . LYS A 1 87 ? -39.111 -44.405 20.316 1.00 40.78 87 LYS A CA 1
ATOM 727 C C . LYS A 1 87 ? -38.864 -42.948 20.748 1.00 40.78 87 LYS A C 1
ATOM 729 O O . LYS A 1 87 ? -39.085 -42.560 21.884 1.00 40.78 87 LYS A O 1
ATOM 734 N N . VAL A 1 88 ? -38.648 -42.163 19.685 1.00 46.88 88 VAL A N 1
ATOM 735 C CA . VAL A 1 88 ? -39.341 -40.912 19.322 1.00 46.88 88 VAL A CA 1
ATOM 736 C C . VAL A 1 88 ? -39.236 -39.770 20.326 1.00 46.88 88 VAL A C 1
ATOM 738 O O . VAL A 1 88 ? -40.027 -39.685 21.254 1.00 46.88 88 VAL A O 1
ATOM 741 N N . ASN A 1 89 ? -38.370 -38.810 20.001 1.00 37.44 89 ASN A N 1
ATOM 742 C CA . ASN A 1 89 ? -38.813 -37.445 19.721 1.00 37.44 89 ASN A CA 1
ATOM 743 C C . ASN A 1 89 ? -37.964 -36.892 18.568 1.00 37.44 89 ASN A C 1
ATOM 745 O O . ASN A 1 89 ? -36.736 -36.897 18.627 1.00 37.44 89 ASN A O 1
ATOM 749 N N . GLN A 1 90 ? -38.643 -36.503 17.488 1.00 55.03 90 GLN A N 1
ATOM 750 C CA . GLN A 1 90 ? -38.089 -35.654 16.439 1.00 55.03 90 GLN A CA 1
ATOM 751 C C . GLN A 1 90 ? -37.587 -34.377 17.101 1.00 55.03 90 GLN A C 1
ATOM 753 O O . GLN A 1 90 ? -38.410 -33.690 17.691 1.00 55.03 90 GLN A O 1
ATOM 758 N N . ASP A 1 91 ? -36.285 -34.104 17.027 1.00 51.12 91 ASP A N 1
ATOM 759 C CA . ASP A 1 91 ? -35.741 -32.771 16.736 1.00 51.12 91 ASP A CA 1
ATOM 760 C C . ASP A 1 91 ? -34.206 -32.804 16.790 1.00 51.12 91 ASP A C 1
ATOM 762 O O . ASP A 1 91 ? -33.597 -32.383 17.768 1.00 51.12 91 ASP A O 1
ATOM 766 N N . ARG A 1 92 ? -33.555 -33.373 15.770 1.00 46.38 92 ARG A N 1
ATOM 767 C CA . ARG A 1 92 ? -32.121 -33.171 15.515 1.00 46.38 92 ARG A CA 1
ATOM 768 C C . ARG A 1 92 ? -31.858 -33.370 14.036 1.00 46.38 92 ARG A C 1
ATOM 770 O O . ARG A 1 92 ? -31.953 -34.493 13.559 1.00 46.38 92 ARG A O 1
ATOM 777 N N . LEU A 1 93 ? -31.572 -32.264 13.349 1.00 49.75 93 LEU A N 1
ATOM 778 C CA . LEU A 1 93 ? -30.617 -32.149 12.243 1.00 49.75 93 LEU A CA 1
ATOM 779 C C . LEU A 1 93 ? -30.267 -33.503 11.607 1.00 49.75 93 LEU A C 1
ATOM 781 O O . LEU A 1 93 ? -29.213 -34.076 11.878 1.00 49.75 93 LEU A O 1
ATOM 785 N N . CYS A 1 94 ? -31.183 -34.037 10.801 1.00 44.72 94 CYS A N 1
ATOM 786 C CA . CYS A 1 94 ? -30.887 -35.188 9.969 1.00 44.72 94 CYS A CA 1
ATOM 787 C C . CYS A 1 94 ? -30.006 -34.661 8.840 1.00 44.72 94 CYS A C 1
ATOM 789 O O . CYS A 1 94 ? -30.495 -34.259 7.788 1.00 44.72 94 CYS A O 1
ATOM 791 N N . MET A 1 95 ? -28.703 -34.592 9.105 1.00 44.62 95 MET A N 1
ATOM 792 C CA . MET A 1 95 ? -27.720 -34.704 8.045 1.00 44.62 95 MET A CA 1
ATOM 793 C C . MET A 1 95 ? -28.056 -36.028 7.370 1.00 44.62 95 MET A C 1
ATOM 795 O O . MET A 1 95 ? -28.010 -37.079 8.012 1.00 44.62 95 MET A O 1
ATOM 799 N N . SER A 1 96 ? -28.537 -35.963 6.134 1.00 54.66 96 SER A N 1
ATOM 800 C CA . SER A 1 96 ? -28.582 -37.124 5.256 1.00 54.66 96 SER A CA 1
ATOM 801 C C . SER A 1 96 ? -27.244 -37.855 5.387 1.00 54.66 96 SER A C 1
ATOM 803 O O . SER A 1 96 ? -26.216 -37.177 5.478 1.00 54.66 96 SER A O 1
ATOM 805 N N . GLU A 1 97 ? -27.255 -39.193 5.442 1.00 59.03 97 GLU A N 1
ATOM 806 C CA . GLU A 1 97 ? -26.034 -39.999 5.297 1.00 59.03 97 GLU A CA 1
ATOM 807 C C . GLU A 1 97 ? -25.151 -39.343 4.229 1.00 59.03 97 GLU A C 1
ATOM 809 O O . GLU A 1 97 ? -25.676 -39.047 3.144 1.00 59.03 97 GLU A O 1
ATOM 814 N N . PRO A 1 98 ? -23.869 -39.033 4.515 1.00 53.69 98 PRO A N 1
ATOM 815 C CA . PRO A 1 98 ? -22.988 -38.639 3.437 1.00 53.69 98 PRO A CA 1
ATOM 816 C C . PRO A 1 98 ? -23.060 -39.788 2.437 1.00 53.69 98 PRO A C 1
ATOM 818 O O . PRO A 1 98 ? -22.866 -40.949 2.798 1.00 53.69 98 PRO A O 1
ATOM 821 N N . ALA A 1 99 ? -23.440 -39.478 1.196 1.00 61.53 99 ALA A N 1
ATOM 822 C CA . ALA A 1 99 ? -23.242 -40.414 0.101 1.00 61.53 99 ALA A CA 1
ATOM 823 C C . ALA A 1 99 ? -21.817 -40.978 0.232 1.00 61.53 99 ALA A C 1
ATOM 825 O O . ALA A 1 99 ? -20.944 -40.218 0.643 1.00 61.53 99 ALA A O 1
ATOM 826 N N . GLU A 1 100 ? -21.606 -42.262 -0.081 1.00 61.59 100 GLU A N 1
ATOM 827 C CA . GLU A 1 100 ? -20.364 -43.051 0.109 1.00 61.59 100 GLU A CA 1
ATOM 828 C C . GLU A 1 100 ? -19.137 -42.530 -0.686 1.00 61.59 100 GLU A C 1
ATOM 830 O O . GLU A 1 100 ? -18.401 -43.281 -1.313 1.00 61.59 100 GLU A O 1
ATOM 835 N N . HIS A 1 101 ? -18.919 -41.223 -0.677 1.00 61.69 101 HIS A N 1
ATOM 836 C CA . HIS A 1 101 ? -17.873 -40.459 -1.331 1.00 61.69 101 HIS A CA 1
ATOM 837 C C . HIS A 1 101 ? -17.109 -39.687 -0.247 1.00 61.69 101 HIS A C 1
ATOM 839 O O . HIS A 1 101 ? -16.906 -38.475 -0.335 1.00 61.69 101 HIS A O 1
ATOM 845 N N . GLU A 1 102 ? -16.754 -40.374 0.842 1.00 76.06 102 GLU A N 1
ATOM 846 C CA . GLU A 1 102 ? -15.773 -39.839 1.779 1.00 76.06 102 GLU A CA 1
ATOM 847 C C . GLU A 1 102 ? -14.408 -39.861 1.092 1.00 76.06 102 GLU A C 1
ATOM 849 O O . GLU A 1 102 ? -13.967 -40.894 0.586 1.00 76.06 102 GLU A O 1
ATOM 854 N N . ILE A 1 103 ? -13.750 -38.700 1.055 1.00 81.12 103 ILE A N 1
ATOM 855 C CA . ILE A 1 103 ? -12.368 -38.596 0.586 1.00 81.12 103 ILE A CA 1
ATOM 856 C C . ILE A 1 103 ? -11.524 -39.546 1.454 1.00 81.12 103 ILE A C 1
ATOM 858 O O . ILE A 1 103 ? -11.588 -39.429 2.682 1.00 81.12 103 ILE A O 1
ATOM 862 N N . PRO A 1 104 ? -10.743 -40.470 0.864 1.00 85.75 104 PRO A N 1
ATOM 863 C CA . PRO A 1 104 ? -9.915 -41.394 1.632 1.00 85.75 104 PRO A CA 1
ATOM 864 C C . PRO A 1 104 ? -8.981 -40.671 2.618 1.00 85.75 104 PRO A C 1
ATOM 866 O O . PRO A 1 104 ? -8.364 -39.667 2.271 1.00 85.75 104 PRO A O 1
ATOM 869 N N . GLU A 1 105 ? -8.834 -41.196 3.842 1.00 82.94 105 GLU A N 1
ATOM 870 C CA . GLU A 1 105 ? -7.890 -40.649 4.839 1.00 82.94 105 GLU A CA 1
ATOM 871 C C . GLU A 1 105 ? -6.420 -40.842 4.428 1.00 82.94 105 GLU A C 1
ATOM 873 O O . GLU A 1 105 ? -5.534 -40.110 4.876 1.00 82.94 105 GLU A O 1
ATOM 878 N N . ASP A 1 106 ? -6.158 -41.843 3.584 1.00 90.19 106 ASP A N 1
ATOM 879 C CA . ASP A 1 106 ? -4.833 -42.092 3.036 1.00 90.19 106 ASP A CA 1
ATOM 880 C C . ASP A 1 106 ? -4.491 -41.052 1.947 1.00 90.19 106 ASP A C 1
ATOM 882 O O . ASP A 1 106 ? -5.227 -40.939 0.962 1.00 90.19 106 ASP A O 1
ATOM 886 N N . PRO A 1 107 ? -3.366 -40.317 2.071 1.00 88.44 107 PRO A N 1
ATOM 887 C CA . PRO A 1 107 ? -3.015 -39.252 1.134 1.00 88.44 107 PRO A CA 1
ATOM 888 C C . PRO A 1 107 ? -2.879 -39.716 -0.318 1.00 88.44 107 PRO A C 1
ATOM 890 O O . PRO A 1 107 ? -3.228 -38.970 -1.228 1.00 88.44 107 PRO A O 1
ATOM 893 N N . THR A 1 108 ? -2.367 -40.930 -0.541 1.00 85.19 108 THR A N 1
ATOM 894 C CA . THR A 1 108 ? -2.179 -41.466 -1.894 1.00 85.19 108 THR A CA 1
ATOM 895 C C . THR A 1 108 ? -3.498 -41.892 -2.528 1.00 85.19 108 THR A C 1
ATOM 897 O O . THR A 1 108 ? -3.743 -41.577 -3.689 1.00 85.19 108 THR A O 1
ATOM 900 N N . ALA A 1 109 ? -4.383 -42.527 -1.759 1.00 86.44 109 ALA A N 1
ATOM 901 C CA . ALA A 1 109 ? -5.722 -42.878 -2.223 1.00 86.44 109 ALA A CA 1
ATOM 902 C C . ALA A 1 109 ? -6.591 -41.637 -2.495 1.00 86.44 109 ALA A C 1
ATOM 904 O O . ALA A 1 109 ? -7.393 -41.638 -3.427 1.00 86.44 109 ALA A O 1
ATOM 905 N N . ALA A 1 110 ? -6.414 -40.560 -1.722 1.00 87.25 110 ALA A N 1
ATOM 906 C CA . ALA A 1 110 ? -7.075 -39.288 -1.994 1.00 87.25 110 ALA A CA 1
ATOM 907 C C . ALA A 1 110 ? -6.624 -38.684 -3.334 1.00 87.25 110 ALA A C 1
ATOM 909 O O . ALA A 1 110 ? -7.455 -38.157 -4.067 1.00 87.25 110 ALA A O 1
ATOM 910 N N . GLU A 1 111 ? -5.336 -38.780 -3.684 1.00 84.38 111 GLU A N 1
ATOM 911 C CA . GLU A 1 111 ? -4.826 -38.272 -4.964 1.00 84.38 111 GLU A CA 1
ATOM 912 C C . GLU A 1 111 ? -5.483 -38.984 -6.158 1.00 84.38 111 GLU A C 1
ATOM 914 O O . GLU A 1 111 ? -5.986 -38.316 -7.059 1.00 84.38 111 GLU A O 1
ATOM 919 N N . GLU A 1 112 ? -5.562 -40.323 -6.132 1.00 84.19 112 GLU A N 1
ATOM 920 C CA . GLU A 1 112 ? -6.266 -41.112 -7.160 1.00 84.19 112 GLU A CA 1
ATOM 921 C C . GLU A 1 112 ? -7.747 -40.733 -7.271 1.00 84.19 112 GLU A C 1
ATOM 923 O O . GLU A 1 112 ? -8.238 -40.529 -8.382 1.00 84.19 112 GLU A O 1
ATOM 928 N N . TYR A 1 113 ? -8.430 -40.544 -6.137 1.00 85.75 113 TYR A N 1
ATOM 929 C CA . TYR A 1 113 ? -9.830 -40.114 -6.104 1.00 85.75 113 TYR A CA 1
ATOM 930 C C . TYR A 1 113 ? -10.053 -38.783 -6.849 1.00 85.75 113 TYR A C 1
ATOM 932 O O . TYR A 1 113 ? -11.023 -38.640 -7.591 1.00 85.75 113 TYR A O 1
ATOM 940 N N . TYR A 1 114 ? -9.135 -37.818 -6.718 1.00 80.69 114 TYR A N 1
ATOM 941 C CA . TYR A 1 114 ? -9.226 -36.537 -7.431 1.00 80.69 114 TYR A CA 1
ATOM 942 C C . TYR A 1 114 ? -8.876 -36.625 -8.924 1.00 80.69 114 TYR A C 1
ATOM 944 O O . TYR A 1 114 ? -9.387 -35.821 -9.706 1.00 80.69 114 TYR A O 1
ATOM 952 N N . TYR A 1 115 ? -8.029 -37.572 -9.341 1.00 76.38 115 TYR A N 1
ATOM 953 C CA . TYR A 1 115 ? -7.738 -37.788 -10.764 1.00 76.38 115 TYR A CA 1
ATOM 954 C C . TYR A 1 115 ? -8.919 -38.418 -11.511 1.00 76.38 115 TYR A C 1
ATOM 956 O O . TYR A 1 115 ? -9.098 -38.156 -12.702 1.00 76.38 115 TYR A O 1
ATOM 964 N N . GLU A 1 116 ? -9.718 -39.238 -10.830 1.00 72.25 116 GLU A N 1
ATOM 965 C CA . GLU A 1 116 ? -10.838 -39.961 -11.439 1.00 72.25 116 GLU A CA 1
ATOM 966 C C . GLU A 1 116 ? -12.057 -39.062 -11.697 1.00 72.25 116 GLU A C 1
ATOM 968 O O . GLU A 1 116 ? -12.776 -39.266 -12.675 1.00 72.25 116 GLU A O 1
ATOM 973 N N . ASP A 1 117 ? -12.222 -37.998 -10.903 1.00 66.69 117 ASP A N 1
ATOM 974 C CA . ASP A 1 117 ? -13.306 -37.012 -11.047 1.00 66.69 117 ASP A CA 1
ATOM 975 C C . ASP A 1 117 ? -13.132 -36.086 -12.272 1.00 66.69 117 ASP A C 1
ATOM 977 O O . ASP A 1 117 ? -13.948 -35.200 -12.526 1.00 66.69 117 ASP A O 1
ATOM 981 N N . GLY A 1 118 ? -12.079 -36.304 -13.071 1.00 61.25 118 GLY A N 1
ATOM 982 C CA . GLY A 1 118 ? -11.963 -35.750 -14.416 1.00 61.25 118 GLY A CA 1
ATOM 983 C C . GLY A 1 118 ? -12.045 -34.228 -14.456 1.00 61.25 118 GLY A C 1
ATOM 984 O O . GLY A 1 118 ? -12.602 -33.682 -15.408 1.00 61.25 118 GLY A O 1
ATOM 985 N N . PHE A 1 119 ? -11.515 -33.541 -13.436 1.00 63.34 119 PHE A N 1
ATOM 986 C CA . PHE A 1 119 ? -11.362 -32.093 -13.488 1.00 63.34 119 PHE A CA 1
ATOM 987 C C . PHE A 1 119 ? -10.553 -31.758 -14.739 1.00 63.34 119 PHE A C 1
ATOM 989 O O . PHE A 1 119 ? -9.349 -32.015 -14.810 1.00 63.34 119 PHE A O 1
ATOM 996 N N . GLU A 1 120 ? -11.234 -31.208 -15.745 1.00 63.72 120 GLU A N 1
ATOM 997 C CA . GLU A 1 120 ? -10.596 -30.614 -16.905 1.00 63.72 120 GLU A CA 1
ATOM 998 C C . GLU A 1 120 ? -9.675 -29.527 -16.363 1.00 63.72 120 GLU A C 1
ATOM 1000 O O . GLU A 1 120 ? -10.113 -28.469 -15.908 1.00 63.72 120 GLU A O 1
ATOM 1005 N N . SER A 1 121 ? -8.378 -29.831 -16.333 1.00 59.50 121 SER A N 1
ATOM 1006 C CA . SER A 1 121 ? -7.354 -28.838 -16.089 1.00 59.50 121 SER A CA 1
ATOM 1007 C C . SER A 1 121 ? -7.527 -27.808 -17.192 1.00 59.50 121 SER A C 1
ATOM 1009 O O . SER A 1 121 ? -7.079 -28.028 -18.316 1.00 59.50 121 SER A O 1
ATOM 1011 N N . CYS A 1 122 ? -8.202 -26.703 -16.878 1.00 51.12 122 CYS A N 1
ATOM 1012 C CA . CYS A 1 122 ? -8.191 -25.486 -17.670 1.00 51.12 122 CYS A CA 1
ATOM 1013 C C . CYS A 1 122 ? -6.756 -24.952 -17.656 1.00 51.12 122 CYS A C 1
ATOM 1015 O O . CYS A 1 122 ? -6.449 -23.952 -17.007 1.00 51.12 122 CYS A O 1
ATOM 1017 N N . SER A 1 123 ? -5.845 -25.654 -18.332 1.00 54.75 123 SER A N 1
ATOM 1018 C CA . SER A 1 123 ? -4.639 -25.044 -18.835 1.00 54.75 123 SER A CA 1
ATOM 1019 C C . SER A 1 123 ? -5.134 -24.024 -19.842 1.00 54.75 123 SER A C 1
ATOM 1021 O O . SER A 1 123 ? -5.539 -24.371 -20.951 1.00 54.75 123 SER A O 1
ATOM 1023 N N . ASP A 1 124 ? -5.136 -22.765 -19.420 1.00 56.00 124 ASP A N 1
ATOM 1024 C CA . ASP A 1 124 ? -5.069 -21.610 -20.304 1.00 56.00 124 ASP A CA 1
ATOM 1025 C C . ASP A 1 124 ? -3.723 -21.684 -21.052 1.00 56.00 124 ASP A C 1
ATOM 1027 O O . ASP A 1 124 ? -2.772 -20.945 -20.802 1.00 56.00 124 ASP A O 1
ATOM 1031 N N . GLU A 1 125 ? -3.578 -22.720 -21.878 1.00 51.25 125 GLU A N 1
ATOM 1032 C CA . GLU A 1 125 ? -2.457 -22.909 -22.768 1.00 51.25 125 GLU A CA 1
ATOM 1033 C C . GLU A 1 125 ? -2.779 -22.091 -24.011 1.00 51.25 125 GLU A C 1
ATOM 1035 O O . GLU A 1 125 ? -3.515 -22.507 -24.903 1.00 51.25 125 GLU A O 1
ATOM 1040 N N . ASN A 1 126 ? -2.189 -20.899 -24.029 1.00 54.47 126 ASN A N 1
ATOM 1041 C CA . ASN A 1 126 ? -1.939 -20.115 -25.224 1.00 54.47 126 ASN A CA 1
ATOM 1042 C C . ASN A 1 126 ? -3.179 -19.480 -25.879 1.00 54.47 126 ASN A C 1
ATOM 1044 O O . ASN A 1 126 ? -3.562 -19.820 -27.002 1.00 54.47 126 ASN A O 1
ATOM 1048 N N . VAL A 1 127 ? -3.689 -18.417 -25.259 1.00 46.09 127 VAL A N 1
ATOM 1049 C CA . VAL A 1 127 ? -4.076 -17.244 -26.050 1.00 46.09 127 VAL A CA 1
ATOM 1050 C C . VAL A 1 127 ? -2.858 -16.322 -26.089 1.00 46.09 127 VAL A C 1
ATOM 1052 O O . VAL A 1 127 ? -2.606 -15.566 -25.153 1.00 46.09 127 VAL A O 1
ATOM 1055 N N . GLU A 1 128 ? -2.056 -16.415 -27.155 1.00 47.59 128 GLU A N 1
ATOM 1056 C CA . GLU A 1 128 ? -1.176 -15.306 -27.530 1.00 47.59 128 GLU A CA 1
ATOM 1057 C C . GLU A 1 128 ? -2.080 -14.108 -27.828 1.00 47.59 128 GLU A C 1
ATOM 1059 O O . GLU A 1 128 ? -2.632 -13.967 -28.919 1.00 47.59 128 GLU A O 1
ATOM 1064 N N . ILE A 1 129 ? -2.291 -13.269 -26.816 1.00 45.97 129 ILE A N 1
ATOM 1065 C CA . ILE A 1 129 ? -2.833 -11.936 -27.014 1.00 45.97 129 ILE A CA 1
ATOM 1066 C C . ILE A 1 129 ? -1.693 -11.149 -27.654 1.00 45.97 129 ILE A C 1
ATOM 1068 O O . ILE A 1 129 ? -0.813 -10.623 -26.973 1.00 45.97 129 ILE A O 1
ATOM 1072 N N . GLU A 1 130 ? -1.676 -11.144 -28.988 1.00 44.91 130 GLU A N 1
ATOM 1073 C CA . GLU A 1 130 ? -1.038 -10.088 -29.766 1.00 44.91 130 GLU A CA 1
ATOM 1074 C C . GLU A 1 130 ? -1.437 -8.758 -29.116 1.00 44.91 130 GLU A C 1
ATOM 1076 O O . GLU A 1 130 ? -2.626 -8.444 -29.026 1.00 44.91 130 GLU A O 1
ATOM 1081 N N . GLU A 1 131 ? -0.449 -8.022 -28.601 1.00 45.19 131 GLU A N 1
ATOM 1082 C CA . GLU A 1 131 ? -0.611 -6.689 -28.021 1.00 45.19 131 GLU A CA 1
ATOM 1083 C C . GLU A 1 131 ? -1.153 -5.735 -29.097 1.00 45.19 131 GLU A C 1
ATOM 1085 O O . GLU A 1 131 ? -0.428 -4.977 -29.738 1.00 45.19 131 GLU A O 1
ATOM 1090 N N . SER A 1 132 ? -2.463 -5.786 -29.309 1.00 41.28 132 SER A N 1
ATOM 1091 C CA . SER A 1 132 ? -3.227 -4.749 -29.969 1.00 41.28 132 SER A CA 1
ATOM 1092 C C . SER A 1 132 ? -3.346 -3.593 -28.981 1.00 41.28 132 SER A C 1
ATOM 1094 O O . SER A 1 132 ? -3.941 -3.716 -27.908 1.00 41.28 132 SER A O 1
ATOM 1096 N N . GLU A 1 133 ? -2.772 -2.448 -29.347 1.00 52.44 133 GLU A N 1
ATOM 1097 C CA . GLU A 1 133 ? -2.788 -1.189 -28.589 1.00 52.44 133 GLU A CA 1
ATOM 1098 C C . GLU A 1 133 ? -4.214 -0.657 -28.294 1.00 52.44 133 GLU A C 1
ATOM 1100 O O . GLU A 1 133 ? -4.374 0.370 -27.634 1.00 52.44 133 GLU A O 1
ATOM 1105 N N . GLU A 1 134 ? -5.261 -1.359 -28.733 1.00 49.50 134 GLU A N 1
ATOM 1106 C CA . GLU A 1 134 ? -6.667 -1.009 -28.538 1.00 49.50 134 GLU A CA 1
ATOM 1107 C C . GLU A 1 134 ? -7.266 -1.571 -27.228 1.00 49.50 134 GLU A C 1
ATOM 1109 O O . GLU A 1 134 ? -8.253 -1.023 -26.736 1.00 49.50 134 GLU A O 1
ATOM 1114 N N . GLU A 1 135 ? -6.652 -2.575 -26.581 1.00 43.91 135 GLU A N 1
ATOM 1115 C CA . GLU A 1 135 ? -7.165 -3.153 -25.316 1.00 43.91 135 GLU A CA 1
ATOM 1116 C C . GLU A 1 135 ? -6.636 -2.483 -24.032 1.00 43.91 135 GLU A C 1
ATOM 1118 O O . GLU A 1 135 ? -7.245 -2.599 -22.964 1.00 43.91 135 GLU A O 1
ATOM 1123 N N . LEU A 1 136 ? -5.579 -1.664 -24.117 1.00 43.53 136 LEU A N 1
ATOM 1124 C CA . LEU A 1 136 ? -5.126 -0.823 -22.993 1.00 43.53 136 LEU A CA 1
ATOM 1125 C C . LEU A 1 136 ? -6.164 0.240 -22.583 1.00 43.53 136 LEU A C 1
ATOM 1127 O O . LEU A 1 136 ? -6.095 0.789 -21.482 1.00 43.53 136 LEU A O 1
ATOM 1131 N N . VAL A 1 137 ? -7.159 0.495 -23.434 1.00 43.66 137 VAL A N 1
ATOM 1132 C CA . VAL A 1 137 ? -8.261 1.428 -23.164 1.00 43.66 137 VAL A CA 1
ATOM 1133 C C . VAL A 1 137 ? -9.358 0.787 -22.296 1.00 43.66 137 VAL A C 1
ATOM 1135 O O . VAL A 1 137 ? -10.152 1.499 -21.687 1.00 43.66 137 VAL A O 1
ATOM 1138 N N . CYS A 1 138 ? -9.389 -0.546 -22.156 1.00 42.75 138 CYS A N 1
ATOM 1139 C CA . CYS A 1 138 ? -10.384 -1.240 -21.326 1.00 42.75 138 CYS A CA 1
ATOM 1140 C C . CYS A 1 138 ? -9.998 -1.278 -19.833 1.00 42.75 138 CYS A C 1
ATOM 1142 O O . CYS A 1 138 ? -10.858 -1.355 -18.963 1.00 42.75 138 CYS A O 1
ATOM 1144 N N . THR A 1 139 ? -8.709 -1.140 -19.498 1.00 41.34 139 THR A N 1
ATOM 1145 C CA . THR A 1 139 ? -8.252 -1.016 -18.094 1.00 41.34 139 THR A CA 1
ATOM 1146 C C . THR A 1 139 ? -8.303 0.416 -17.569 1.00 41.34 139 THR A C 1
ATOM 1148 O O . THR A 1 139 ? -8.264 0.644 -16.361 1.00 41.34 139 THR A O 1
ATOM 1151 N N . THR A 1 140 ? -8.496 1.387 -18.460 1.00 40.91 140 THR A N 1
ATOM 1152 C CA . THR A 1 140 ? -9.021 2.706 -18.109 1.00 40.91 140 THR A CA 1
ATOM 1153 C C . THR A 1 140 ? -10.546 2.624 -18.071 1.00 40.91 140 THR A C 1
ATOM 1155 O O . THR A 1 140 ? -11.247 3.307 -18.815 1.00 40.91 140 THR A O 1
ATOM 1158 N N . PHE A 1 141 ? -11.078 1.771 -17.185 1.00 49.84 141 PHE A N 1
ATOM 1159 C CA . PHE A 1 141 ? -12.462 1.890 -16.737 1.00 49.84 141 PHE A CA 1
ATOM 1160 C C . PHE A 1 141 ? -12.650 3.333 -16.288 1.00 49.84 141 PHE A C 1
ATOM 1162 O O . PHE A 1 141 ? -12.099 3.779 -15.283 1.00 49.84 141 PHE A O 1
ATOM 1169 N N . LYS A 1 142 ? -13.355 4.089 -17.124 1.00 53.38 142 LYS A N 1
ATOM 1170 C CA . LYS A 1 142 ? -13.706 5.474 -16.890 1.00 53.38 142 LYS A CA 1
ATOM 1171 C C . LYS A 1 142 ? -14.340 5.570 -15.502 1.00 53.38 142 LYS A C 1
ATOM 1173 O O . LYS A 1 142 ? -15.470 5.135 -15.321 1.00 53.38 142 LYS A O 1
ATOM 1178 N N . THR A 1 143 ? -13.671 6.226 -14.560 1.00 54.62 143 THR A N 1
ATOM 1179 C CA . THR A 1 143 ? -14.270 6.681 -13.293 1.00 54.62 143 THR A CA 1
ATOM 1180 C C . THR A 1 143 ? -15.290 7.807 -13.506 1.00 54.62 143 THR A C 1
ATOM 1182 O O . THR A 1 143 ? -15.723 8.420 -12.539 1.00 54.62 143 THR A O 1
ATOM 1185 N N . TYR A 1 144 ? -15.713 8.057 -14.755 1.00 56.09 144 TYR A N 1
ATOM 1186 C CA . TYR A 1 144 ? -16.611 9.144 -15.155 1.00 56.09 144 TYR A CA 1
ATOM 1187 C C . TYR A 1 144 ? -17.959 9.158 -14.416 1.00 56.09 144 TYR A C 1
ATOM 1189 O O . TYR A 1 144 ? -18.636 10.174 -14.490 1.00 56.09 144 TYR A O 1
ATOM 1197 N N . GLU A 1 145 ? -18.336 8.090 -13.703 1.00 58.50 145 GLU A N 1
ATOM 1198 C CA . GLU A 1 145 ? -19.538 8.071 -12.852 1.00 58.50 145 GLU A CA 1
ATOM 1199 C C . GLU A 1 145 ? -19.260 7.893 -11.349 1.00 58.50 145 GLU A C 1
ATOM 1201 O O . GLU A 1 145 ? -20.108 8.240 -10.535 1.00 58.50 145 GLU A O 1
ATOM 1206 N N . GLN A 1 146 ? -18.075 7.426 -10.935 1.00 58.94 146 GLN A N 1
ATOM 1207 C CA . GLN A 1 146 ? -17.760 7.276 -9.502 1.00 58.94 146 GLN A CA 1
ATOM 1208 C C . GLN A 1 146 ? -17.515 8.626 -8.824 1.00 58.94 146 GLN A C 1
ATOM 1210 O O . GLN A 1 146 ? -17.848 8.811 -7.655 1.00 58.94 146 GLN A O 1
ATOM 1215 N N . ASP A 1 147 ? -16.974 9.583 -9.576 1.00 68.69 147 ASP A N 1
ATOM 1216 C CA . ASP A 1 147 ? -16.758 10.939 -9.081 1.00 68.69 147 ASP A CA 1
ATOM 1217 C C . ASP A 1 147 ? -18.099 11.671 -8.855 1.00 68.69 147 ASP A C 1
ATOM 1219 O O . ASP A 1 147 ? -18.186 12.544 -7.994 1.00 68.69 147 ASP A O 1
ATOM 1223 N N . THR A 1 148 ? -19.168 11.266 -9.558 1.00 82.94 148 THR A N 1
ATOM 1224 C CA . THR A 1 148 ? -20.522 11.830 -9.414 1.00 82.94 148 THR A CA 1
ATOM 1225 C C . THR A 1 148 ? -21.174 11.449 -8.085 1.00 82.94 148 THR A C 1
ATOM 1227 O O . THR A 1 148 ? -21.754 12.311 -7.427 1.00 82.94 148 THR A O 1
ATOM 1230 N N . ASP A 1 149 ? -21.041 10.195 -7.647 1.00 87.75 149 ASP A N 1
ATOM 1231 C CA . ASP A 1 149 ? -21.571 9.745 -6.350 1.00 87.75 149 ASP A CA 1
ATOM 1232 C C . ASP A 1 149 ? -20.839 10.413 -5.177 1.00 87.75 149 ASP A C 1
ATOM 1234 O O . ASP A 1 149 ? -21.449 10.782 -4.170 1.00 87.75 149 ASP A O 1
ATOM 1238 N N . VAL A 1 150 ? -19.524 10.616 -5.319 1.00 88.12 150 VAL A N 1
ATOM 1239 C CA . VAL A 1 150 ? -18.706 11.333 -4.332 1.00 88.12 150 VAL A CA 1
ATOM 1240 C C . VAL A 1 150 ? -19.101 12.809 -4.270 1.00 88.12 150 VAL A C 1
ATOM 1242 O O . VAL A 1 150 ? -19.249 13.352 -3.176 1.00 88.12 150 VAL A O 1
ATOM 1245 N N . GLU A 1 151 ? -19.330 13.455 -5.414 1.00 90.06 151 GLU A N 1
ATOM 1246 C CA . GLU A 1 151 ? -19.797 14.844 -5.464 1.00 90.06 151 GLU A CA 1
ATOM 1247 C C . GLU A 1 151 ? -21.208 15.001 -4.869 1.00 90.06 151 GLU A C 1
ATOM 1249 O O . GLU A 1 151 ? -21.464 15.950 -4.126 1.00 90.06 151 GLU A O 1
ATOM 1254 N N . ALA A 1 152 ? -22.114 14.053 -5.128 1.00 91.62 152 ALA A N 1
ATOM 1255 C CA . ALA A 1 152 ? -23.453 14.041 -4.542 1.00 91.62 152 ALA A CA 1
ATOM 1256 C C . ALA A 1 152 ? -23.418 13.877 -3.012 1.00 91.62 152 ALA A C 1
ATOM 1258 O O . ALA A 1 152 ? -24.167 14.549 -2.300 1.00 91.62 152 ALA A O 1
ATOM 1259 N N . LEU A 1 153 ? -22.520 13.028 -2.498 1.00 93.00 153 LEU A N 1
ATOM 1260 C CA . LEU A 1 153 ? -22.311 12.852 -1.061 1.00 93.00 153 LEU A CA 1
ATOM 1261 C C . LEU A 1 153 ? -21.784 14.133 -0.404 1.00 93.00 153 LEU A C 1
ATOM 1263 O O . LEU A 1 153 ? -22.318 14.549 0.622 1.00 93.00 153 LEU A O 1
ATOM 1267 N N . VAL A 1 154 ? -20.767 14.767 -1.000 1.00 92.12 154 VAL A N 1
ATOM 1268 C CA . VAL A 1 154 ? -20.192 16.029 -0.500 1.00 92.12 154 VAL A CA 1
ATOM 1269 C C . VAL A 1 154 ? -21.261 17.117 -0.443 1.00 92.12 154 VAL A C 1
ATOM 1271 O O . VAL A 1 154 ? -21.427 17.747 0.597 1.00 92.12 154 VAL A O 1
ATOM 1274 N N . ARG A 1 155 ? -22.057 17.261 -1.505 1.00 92.56 155 ARG A N 1
ATOM 1275 C CA . ARG A 1 155 ? -23.141 18.247 -1.571 1.00 92.56 155 ARG A CA 1
ATOM 1276 C C . ARG A 1 155 ? -24.215 18.019 -0.509 1.00 92.56 155 ARG A C 1
ATOM 1278 O O . ARG A 1 155 ? -24.641 18.954 0.151 1.00 92.56 155 ARG A O 1
ATOM 1285 N N . CYS A 1 156 ? -24.600 16.765 -0.276 1.00 90.81 156 CYS A N 1
ATOM 1286 C CA . CYS A 1 156 ? -25.561 16.434 0.775 1.00 90.81 156 CYS A CA 1
ATOM 1287 C C . CYS A 1 156 ? -25.028 16.778 2.179 1.00 90.81 156 CYS A C 1
ATOM 1289 O O . CYS A 1 156 ? -25.802 17.153 3.058 1.00 90.81 156 CYS A O 1
ATOM 1291 N N . MET A 1 157 ? -23.717 16.643 2.408 1.00 92.94 157 MET A N 1
ATOM 1292 C CA . MET A 1 157 ? -23.087 17.049 3.668 1.00 92.94 157 MET A CA 1
ATOM 1293 C C . MET A 1 157 ? -23.034 18.573 3.807 1.00 92.94 157 MET A C 1
ATOM 1295 O O . MET A 1 157 ? -23.246 19.080 4.905 1.00 92.94 157 MET A O 1
ATOM 1299 N N . GLU A 1 158 ? -22.784 19.296 2.716 1.00 89.38 158 GLU A N 1
ATOM 1300 C CA . GLU A 1 158 ? -22.824 20.761 2.679 1.00 89.38 158 GLU A CA 1
ATOM 1301 C C . GLU A 1 158 ? -24.236 21.287 2.968 1.00 89.38 158 GLU A C 1
ATOM 1303 O O . GLU A 1 158 ? -24.382 22.118 3.858 1.00 89.38 158 GLU A O 1
ATOM 1308 N N . ASP A 1 159 ? -25.278 20.727 2.346 1.00 89.00 159 ASP A N 1
ATOM 1309 C CA . ASP A 1 159 ? -26.678 21.123 2.571 1.00 89.00 159 ASP A CA 1
ATOM 1310 C C . ASP A 1 159 ? -27.104 20.954 4.043 1.00 89.00 159 ASP A C 1
ATOM 1312 O O . ASP A 1 159 ? -27.767 21.819 4.620 1.00 89.00 159 ASP A O 1
ATOM 1316 N N . VAL A 1 160 ? -26.706 19.848 4.687 1.00 90.69 160 VAL A N 1
ATOM 1317 C CA . VAL A 1 160 ? -26.992 19.593 6.113 1.00 90.69 160 VAL A CA 1
ATOM 1318 C C . VAL A 1 160 ? -26.301 20.623 7.010 1.00 90.69 160 VAL A C 1
ATOM 1320 O O . VAL A 1 160 ? -26.885 21.064 7.996 1.00 90.69 160 VAL A O 1
ATOM 1323 N N . LEU A 1 161 ? -25.079 21.032 6.666 1.00 85.75 161 LEU A N 1
ATOM 1324 C CA . LEU A 1 161 ? -24.320 22.029 7.424 1.00 85.75 161 LEU A CA 1
ATOM 1325 C C . LEU A 1 161 ? -24.798 23.466 7.154 1.00 85.75 161 LEU A C 1
ATOM 1327 O O . LEU A 1 161 ? -24.798 24.290 8.069 1.00 85.75 161 LEU A O 1
ATOM 1331 N N . GLU A 1 162 ? -25.233 23.778 5.932 1.00 78.44 162 GLU A N 1
ATOM 1332 C CA . GLU A 1 162 ? -25.829 25.072 5.576 1.00 78.44 162 GLU A CA 1
ATOM 1333 C C . GLU A 1 162 ? -27.196 25.272 6.243 1.00 78.44 162 GLU A C 1
ATOM 1335 O O . GLU A 1 162 ? -27.514 26.384 6.671 1.00 78.44 162 GLU A O 1
ATOM 1340 N N . SER A 1 163 ? -27.964 24.192 6.420 1.00 64.00 163 SER A N 1
ATOM 1341 C CA . SER A 1 163 ? -29.256 24.203 7.124 1.00 64.00 163 SER A CA 1
ATOM 1342 C C . SER A 1 163 ? -29.137 24.629 8.594 1.00 64.00 163 SER A C 1
ATOM 1344 O O . SER A 1 163 ? -30.046 25.270 9.113 1.00 64.00 163 SER A O 1
ATOM 1346 N N . ASP A 1 164 ? -28.007 24.342 9.249 1.00 59.53 164 ASP A N 1
ATOM 1347 C CA . ASP A 1 164 ? -27.720 24.781 10.625 1.00 59.53 164 ASP A CA 1
ATOM 1348 C C . ASP A 1 164 ? -27.113 26.200 10.686 1.00 59.53 164 ASP A C 1
ATOM 1350 O O . ASP A 1 164 ? -27.065 26.821 11.751 1.00 59.53 164 ASP A O 1
ATOM 1354 N N . SER A 1 165 ? -26.646 26.738 9.551 1.00 55.34 165 SER A N 1
ATOM 1355 C CA . SER A 1 165 ? -26.036 28.072 9.464 1.00 55.34 165 SER A CA 1
ATOM 1356 C C . SER A 1 165 ? -27.038 29.183 9.138 1.00 55.34 165 SER A C 1
ATOM 1358 O O . SER A 1 165 ? -26.719 30.355 9.358 1.00 55.34 165 SER A O 1
ATOM 1360 N N . LEU A 1 166 ? -28.219 28.855 8.608 1.00 53.28 166 LEU A N 1
ATOM 1361 C CA . LEU A 1 166 ? -29.195 29.838 8.127 1.00 53.28 166 LEU A CA 1
ATOM 1362 C C . LEU A 1 166 ? -30.394 30.059 9.064 1.00 53.28 166 LEU A C 1
ATOM 1364 O O . LEU A 1 166 ? -31.437 30.498 8.601 1.00 53.28 166 LEU A O 1
ATOM 1368 N N . ASP A 1 167 ? -30.252 29.810 10.368 1.00 48.16 167 ASP A N 1
ATOM 1369 C CA . ASP A 1 167 ? -31.314 30.097 11.352 1.00 48.16 167 ASP A CA 1
ATOM 1370 C C . ASP A 1 167 ? -30.851 31.046 12.476 1.00 48.16 167 ASP A C 1
ATOM 1372 O O . ASP A 1 167 ? -31.279 30.980 13.629 1.00 48.16 167 ASP A O 1
ATOM 1376 N N . SER A 1 168 ? -29.975 31.995 12.123 1.00 49.53 168 SER A N 1
ATOM 1377 C CA . SER A 1 168 ? -29.633 33.152 12.963 1.00 49.53 168 SER A CA 1
ATOM 1378 C C . SER A 1 168 ? -29.842 34.487 12.239 1.00 49.53 168 SER A C 1
ATOM 1380 O O . SER A 1 168 ? -29.101 35.437 12.492 1.00 49.53 168 SER A O 1
ATOM 1382 N N . ASP A 1 169 ? -30.850 34.606 11.370 1.00 44.28 169 ASP A N 1
ATOM 1383 C CA . ASP A 1 169 ? -31.304 35.933 10.952 1.00 44.28 169 ASP A CA 1
ATOM 1384 C C . ASP A 1 169 ? -32.826 36.075 11.017 1.00 44.28 169 ASP A C 1
ATOM 1386 O O . ASP A 1 169 ? -33.613 35.402 10.356 1.00 44.28 169 ASP A O 1
ATOM 1390 N N . THR A 1 170 ? -33.229 36.983 11.897 1.00 46.44 170 THR A N 1
ATOM 1391 C CA . THR A 1 170 ? -34.592 37.413 12.183 1.00 46.44 170 THR A CA 1
ATOM 1392 C C . THR A 1 170 ? -35.383 37.775 10.924 1.00 46.44 170 THR A C 1
ATOM 1394 O O . THR A 1 170 ? -35.130 38.815 10.318 1.00 46.44 170 THR A O 1
ATOM 1397 N N . VAL A 1 171 ? -36.445 37.019 10.621 1.00 39.69 171 VAL A N 1
ATOM 1398 C CA . VAL A 1 171 ? -37.578 37.505 9.816 1.00 39.69 171 VAL A CA 1
ATOM 1399 C C . VAL A 1 171 ? -38.896 37.206 10.529 1.00 39.69 171 VAL A C 1
ATOM 1401 O O . VAL A 1 171 ? -39.341 36.073 10.679 1.00 39.69 171 VAL A O 1
ATOM 1404 N N . THR A 1 172 ? -39.536 38.285 10.966 1.00 48.22 172 THR A N 1
ATOM 1405 C CA . THR A 1 172 ? -40.932 38.358 11.393 1.00 48.22 172 THR A CA 1
ATOM 1406 C C . THR A 1 172 ? -41.868 37.886 10.272 1.00 48.22 172 THR A C 1
ATOM 1408 O O . THR A 1 172 ? -41.915 38.554 9.244 1.00 48.22 172 THR A O 1
ATOM 1411 N N . ALA A 1 173 ? -42.656 36.820 10.485 1.00 44.34 173 ALA A N 1
ATOM 1412 C CA . ALA A 1 173 ? -44.117 36.777 10.258 1.00 44.34 173 ALA A CA 1
ATOM 1413 C C . ALA A 1 173 ? -44.704 35.346 10.179 1.00 44.34 173 ALA A C 1
ATOM 1415 O O . ALA A 1 173 ? -44.333 34.550 9.330 1.00 44.34 173 ALA A O 1
ATOM 1416 N N . VAL A 1 174 ? -45.739 35.142 11.009 1.00 47.16 174 VAL A N 1
ATOM 1417 C CA . VAL A 1 174 ? -46.839 34.151 10.962 1.00 47.16 174 VAL A CA 1
ATOM 1418 C C . VAL A 1 174 ? -46.479 32.663 11.128 1.00 47.16 174 VAL A C 1
ATOM 1420 O O . VAL A 1 174 ? -45.991 31.983 10.236 1.00 47.16 174 VAL A O 1
ATOM 1423 N N . ALA A 1 175 ? -46.854 32.162 12.307 1.00 41.84 175 ALA A N 1
ATOM 1424 C CA . ALA A 1 175 ? -46.755 30.783 12.767 1.00 41.84 175 ALA A CA 1
ATOM 1425 C C . ALA A 1 175 ? -47.564 29.766 11.938 1.00 41.84 175 ALA A C 1
ATOM 1427 O O . ALA A 1 175 ? -48.696 30.048 11.537 1.00 41.84 175 ALA A O 1
ATOM 1428 N N . PRO A 1 176 ? -47.098 28.509 11.930 1.00 43.12 176 PRO A N 1
ATOM 1429 C CA . PRO A 1 176 ? -47.921 27.373 12.303 1.00 43.12 176 PRO A CA 1
ATOM 1430 C C . PRO A 1 176 ? -47.461 26.824 13.663 1.00 43.12 176 PRO A C 1
ATOM 1432 O O . PRO A 1 176 ? -46.274 26.763 13.979 1.00 43.12 176 PRO A O 1
ATOM 1435 N N . ALA A 1 177 ? -48.432 26.480 14.505 1.00 52.44 177 ALA A N 1
ATOM 1436 C CA . ALA A 1 177 ? -48.217 26.011 15.865 1.00 52.44 177 ALA A CA 1
ATOM 1437 C C . ALA A 1 177 ? -47.415 24.699 15.894 1.00 52.44 177 ALA A C 1
ATOM 1439 O O . ALA A 1 177 ? -47.878 23.682 15.382 1.00 52.44 177 ALA A O 1
ATOM 1440 N N . MET A 1 178 ? -46.256 24.718 16.553 1.00 52.56 178 MET A N 1
ATOM 1441 C CA . MET A 1 178 ? -45.500 23.527 16.943 1.00 52.56 178 MET A CA 1
ATOM 1442 C C . MET A 1 178 ? -45.190 23.609 18.444 1.00 52.56 178 MET A C 1
ATOM 1444 O O . MET A 1 178 ? -45.018 24.708 18.979 1.00 52.56 178 MET A O 1
ATOM 1448 N N . PRO A 1 179 ? -45.221 22.476 19.162 1.00 45.28 179 PRO A N 1
ATOM 1449 C CA . PRO A 1 179 ? -45.374 22.474 20.608 1.00 45.28 179 PRO A CA 1
ATOM 1450 C C . PRO A 1 179 ? -44.100 22.970 21.296 1.00 45.28 179 PRO A C 1
ATOM 1452 O O . PRO A 1 179 ? -43.012 22.442 21.079 1.00 45.28 179 PRO A O 1
ATOM 1455 N N . GLN A 1 180 ? -44.263 23.966 22.170 1.00 52.03 180 GLN A N 1
ATOM 1456 C CA . GLN A 1 180 ? -43.257 24.386 23.141 1.00 52.03 180 GLN A CA 1
ATOM 1457 C C . GLN A 1 180 ? -42.984 23.238 24.119 1.00 52.03 180 GLN A C 1
ATOM 1459 O O . GLN A 1 180 ? -43.608 23.125 25.171 1.00 52.03 180 GLN A O 1
ATOM 1464 N N . GLY A 1 181 ? -42.050 22.367 23.760 1.00 43.56 181 GLY A N 1
ATOM 1465 C CA . GLY A 1 181 ? -41.394 21.474 24.697 1.00 43.56 181 GLY A CA 1
ATOM 1466 C C . GLY A 1 181 ? -40.147 22.162 25.221 1.00 43.56 181 GLY A C 1
ATOM 1467 O O . GLY A 1 181 ? -39.073 21.977 24.660 1.00 43.56 181 GLY A O 1
ATOM 1468 N N . ALA A 1 182 ? -40.273 22.951 26.290 1.00 53.12 182 ALA A N 1
ATOM 1469 C CA . ALA A 1 182 ? -39.130 23.230 27.149 1.00 53.12 182 ALA A CA 1
ATOM 1470 C C . ALA A 1 182 ? -38.708 21.890 27.763 1.00 53.12 182 ALA A C 1
ATOM 1472 O O . ALA A 1 182 ? -39.217 21.470 28.800 1.00 53.12 182 ALA A O 1
ATOM 1473 N N . THR A 1 183 ? -37.851 21.149 27.065 1.00 53.50 183 THR A N 1
ATOM 1474 C CA . THR A 1 183 ? -37.201 19.990 27.654 1.00 53.50 183 THR A CA 1
ATOM 1475 C C . THR A 1 183 ? -36.160 20.536 28.609 1.00 53.50 183 THR A C 1
ATOM 1477 O O . THR A 1 183 ? -35.051 20.875 28.199 1.00 53.50 183 THR A O 1
ATOM 1480 N N . ASP A 1 184 ? -36.533 20.641 29.883 1.00 57.16 184 ASP A N 1
ATOM 1481 C CA . ASP A 1 184 ? -35.583 20.652 30.989 1.00 57.16 184 ASP A CA 1
ATOM 1482 C C . ASP A 1 184 ? -34.776 19.353 30.892 1.00 57.16 184 ASP A C 1
ATOM 1484 O O . ASP A 1 184 ? -35.136 18.300 31.427 1.00 57.16 184 ASP A O 1
ATOM 1488 N N . LEU A 1 185 ? -33.702 19.401 30.103 1.00 62.91 185 LEU A N 1
ATOM 1489 C CA . LEU A 1 185 ? -32.769 18.301 29.965 1.00 62.91 185 LEU A CA 1
ATOM 1490 C C . LEU A 1 185 ? -32.109 18.139 31.333 1.00 62.91 185 LEU A C 1
ATOM 1492 O O . LEU A 1 185 ? -31.302 18.964 31.761 1.00 62.91 185 LEU A O 1
ATOM 1496 N N . ASN A 1 186 ? -32.498 17.084 32.048 1.00 68.12 186 ASN A N 1
ATOM 1497 C CA . ASN A 1 186 ? -31.917 16.697 33.326 1.00 68.12 186 ASN A CA 1
ATOM 1498 C C . ASN A 1 186 ? -30.441 16.316 33.120 1.00 68.12 186 ASN A C 1
ATOM 1500 O O . ASN A 1 186 ? -30.075 15.153 32.961 1.00 68.12 186 ASN A O 1
ATOM 1504 N N . CYS A 1 187 ? -29.567 17.321 33.133 1.00 71.69 187 CYS A N 1
ATOM 1505 C CA . CYS A 1 187 ? -28.123 17.197 32.942 1.00 71.69 187 CYS A CA 1
ATOM 1506 C C . CYS A 1 187 ? -27.386 16.651 34.180 1.00 71.69 187 CYS A C 1
ATOM 1508 O O . CYS A 1 187 ? -26.163 16.758 34.271 1.00 71.69 187 CYS A O 1
ATOM 1510 N N . THR A 1 188 ? -28.093 16.042 35.134 1.00 80.56 188 THR A N 1
ATOM 1511 C CA . THR A 1 188 ? -27.546 15.517 36.396 1.00 80.56 188 THR A CA 1
ATOM 1512 C C . THR A 1 188 ? -26.416 14.511 36.164 1.00 80.56 188 THR A C 1
ATOM 1514 O O . THR A 1 188 ? -25.369 14.581 36.815 1.00 80.56 188 THR A O 1
ATOM 1517 N N . MET A 1 189 ? -26.568 13.613 35.182 1.00 80.44 189 MET A N 1
ATOM 1518 C CA . MET A 1 189 ? -25.502 12.676 34.800 1.00 80.44 189 MET A CA 1
ATOM 1519 C C . MET A 1 189 ? -24.284 13.394 34.208 1.00 80.44 189 MET A C 1
ATOM 1521 O O . MET A 1 189 ? -23.149 13.089 34.577 1.00 80.44 189 MET A O 1
ATOM 1525 N N . ALA A 1 190 ? -24.505 14.377 33.331 1.00 85.19 190 ALA A N 1
ATOM 1526 C CA . ALA A 1 190 ? -23.430 15.145 32.706 1.00 85.19 190 ALA A CA 1
ATOM 1527 C C . ALA A 1 190 ? -22.637 15.953 33.747 1.00 85.19 190 ALA A C 1
ATOM 1529 O O . ALA A 1 190 ? -21.405 15.933 33.751 1.00 85.19 190 ALA A O 1
ATOM 1530 N N . GLN A 1 191 ? -23.329 16.590 34.695 1.00 83.81 191 GLN A N 1
ATOM 1531 C CA . GLN A 1 191 ? -22.705 17.325 35.795 1.00 83.81 191 GLN A CA 1
ATOM 1532 C C . GLN A 1 191 ? -21.889 16.409 36.716 1.00 83.81 191 GLN A C 1
ATOM 1534 O O . GLN A 1 191 ? -20.755 16.748 37.065 1.00 83.81 191 GLN A O 1
ATOM 1539 N N . THR A 1 192 ? -22.416 15.232 37.063 1.00 85.69 192 THR A N 1
ATOM 1540 C CA . THR A 1 192 ? -21.716 14.258 37.920 1.00 85.69 192 THR A CA 1
ATOM 1541 C C . THR A 1 192 ? -20.456 13.723 37.238 1.00 85.69 192 THR A C 1
ATOM 1543 O O . THR A 1 192 ? -19.392 13.653 37.858 1.00 85.69 192 THR A O 1
ATOM 1546 N N . LYS A 1 193 ? -20.534 13.434 35.931 1.00 87.88 193 LYS A N 1
ATOM 1547 C CA . LYS A 1 193 ? -19.387 12.998 35.123 1.00 87.88 193 LYS A CA 1
ATOM 1548 C C . LYS A 1 193 ? -18.295 14.069 35.066 1.00 87.88 193 LYS A C 1
ATOM 1550 O O . LYS A 1 193 ? -17.130 13.767 35.321 1.00 87.88 193 LYS A O 1
ATOM 1555 N N . MET A 1 194 ? -18.663 15.329 34.816 1.00 89.69 194 MET A N 1
ATOM 1556 C CA . MET A 1 194 ? -17.701 16.437 34.803 1.00 89.69 194 MET A CA 1
ATOM 1557 C C . MET A 1 194 ? -17.065 16.702 36.172 1.00 89.69 194 MET A C 1
ATOM 1559 O O . MET A 1 194 ? -15.894 17.071 36.243 1.00 89.69 194 MET A O 1
ATOM 1563 N N . LYS A 1 195 ? -17.814 16.525 37.266 1.00 87.50 195 LYS A N 1
ATOM 1564 C CA . LYS A 1 195 ? -17.282 16.677 38.626 1.00 87.50 195 LYS A CA 1
ATOM 1565 C C . LYS A 1 195 ? -16.204 15.629 38.922 1.00 87.50 195 LYS A C 1
ATOM 1567 O O . LYS A 1 195 ? -15.103 16.004 39.313 1.00 87.50 195 LYS A O 1
ATOM 1572 N N . ARG A 1 196 ? -16.473 14.354 38.618 1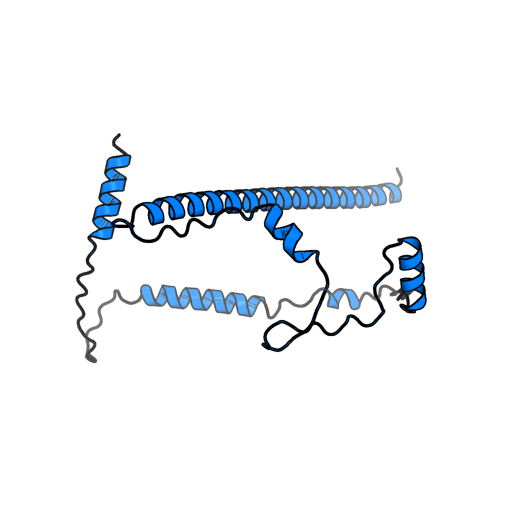.00 83.69 196 ARG A N 1
ATOM 1573 C CA . ARG A 1 196 ? -15.509 13.251 38.789 1.00 83.69 196 ARG A CA 1
ATOM 1574 C C . ARG A 1 196 ? -14.232 13.461 37.973 1.00 83.69 196 ARG A C 1
ATOM 1576 O O . ARG A 1 196 ? -13.136 13.204 38.455 1.00 83.69 196 ARG A O 1
ATOM 1583 N N . MET A 1 197 ? -14.369 13.967 36.746 1.00 88.19 197 MET A N 1
ATOM 1584 C CA . MET A 1 197 ? -13.216 14.292 35.903 1.00 88.19 197 MET A CA 1
ATOM 1585 C C . MET A 1 197 ? -12.325 15.378 36.515 1.00 88.19 197 MET A C 1
ATOM 1587 O O . MET A 1 197 ? -11.108 15.261 36.445 1.00 88.19 197 MET A O 1
ATOM 1591 N N . ARG A 1 198 ? -12.906 16.420 37.123 1.00 86.94 198 ARG A N 1
ATOM 1592 C CA . ARG A 1 198 ? -12.128 17.498 37.757 1.00 86.94 198 ARG A CA 1
ATOM 1593 C C . ARG A 1 198 ? -11.407 17.048 39.027 1.00 86.94 198 ARG A C 1
ATOM 1595 O O . ARG A 1 198 ? -10.277 17.468 39.258 1.00 86.94 198 ARG A O 1
ATOM 1602 N N . GLU A 1 199 ? -12.037 16.187 39.819 1.00 80.94 199 GLU A N 1
ATOM 1603 C CA . GLU A 1 199 ? -11.449 15.650 41.053 1.00 80.94 199 GLU A CA 1
ATOM 1604 C C . GLU A 1 199 ? -10.245 14.735 40.763 1.00 80.94 199 GLU A C 1
ATOM 1606 O O . GLU A 1 199 ? -9.243 14.813 41.466 1.00 80.94 199 GLU A O 1
ATOM 1611 N N . ASN A 1 200 ? -10.278 13.969 39.667 1.00 71.75 200 ASN A N 1
ATOM 1612 C CA . ASN A 1 200 ? -9.178 13.08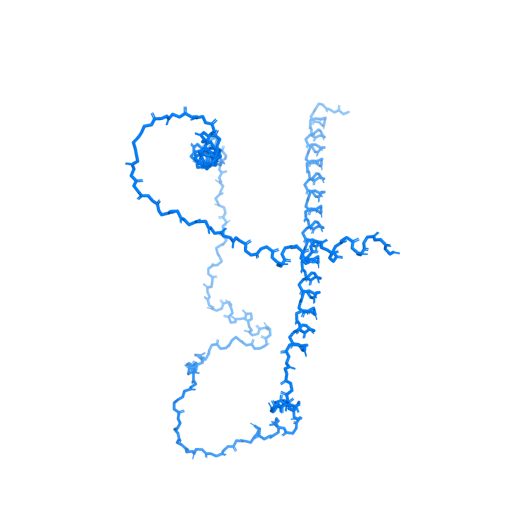0 39.266 1.00 71.75 200 ASN A CA 1
ATOM 1613 C C . ASN A 1 200 ? -7.929 13.799 38.720 1.00 71.75 200 ASN A C 1
ATOM 1615 O O . ASN A 1 200 ? -6.886 13.170 38.593 1.00 71.75 200 ASN A O 1
ATOM 1619 N N . ILE A 1 201 ? -8.029 15.081 38.359 1.00 69.31 201 ILE A N 1
ATOM 1620 C CA . ILE A 1 201 ? -6.897 15.877 37.844 1.00 69.31 201 ILE A CA 1
ATOM 1621 C C . ILE A 1 201 ? -6.169 16.611 38.988 1.00 69.31 201 ILE A C 1
ATOM 1623 O O . ILE A 1 201 ? -5.061 17.102 38.800 1.00 69.31 201 ILE A O 1
ATOM 1627 N N . SER A 1 202 ? -6.779 16.690 40.176 1.00 58.00 202 SER A N 1
ATOM 1628 C CA . SER A 1 202 ? -6.255 17.459 41.318 1.00 58.00 202 SER A CA 1
ATOM 1629 C C . SER A 1 202 ? -5.598 16.597 42.411 1.00 58.00 202 SER A C 1
ATOM 1631 O O . SER A 1 202 ? -5.330 17.120 43.493 1.00 58.00 202 SER A O 1
ATOM 1633 N N . ALA A 1 203 ? -5.361 15.306 42.154 1.00 49.22 203 ALA A N 1
ATOM 1634 C CA . ALA A 1 203 ? -4.650 14.373 43.035 1.00 49.22 203 ALA A CA 1
ATOM 1635 C C . ALA A 1 203 ? -3.323 13.949 42.395 1.00 49.22 203 ALA A C 1
ATOM 1637 O O . ALA A 1 203 ? -2.329 13.840 43.146 1.00 49.22 203 ALA A O 1
#

pLDDT: mean 70.25, std 20.52, range [37.44, 98.81]

Organism: Callorhinchus milii (NCBI:txid7868)

Radius of gyration: 35.45 Å; chains: 1; bounding box: 77×89×77 Å